Protein AF-A0A1F6KI94-F1 (afdb_monomer_lite)

Radius of gyration: 23.32 Å; chains: 1; bounding box: 72×63×61 Å

pLDDT: mean 79.04, std 25.97, range [23.91, 98.44]

Secondary structure (DSSP, 8-state):
---EEEETTEEEE---HHHHHHHHHHHHHS--S-EEEE---HHHHHHHHH-HHHHHHHHH-SEE---SHHHHHHHHHTT---S----HHHHHHHHHHHHTTTT-EEEEEE-STTHHHHHHHHHHHH-TT-EEEEEE-SS-TT---------------------------------------PPPPGGGSTTS----GGGG--HHHHHHHHHHHHTTTT--EEEEEEES-TTHHHHHHHHHTTTSSEEEEEE-TTHHHHHTTSSPPPPHHHHHTTTHHHHHHHH-GGGHHHHHHHHHHHHHHHHHHHHHHHT--

Structure (mmCIF, N/CA/C/O backbone):
data_AF-A0A1F6KI94-F1
#
_entry.id   AF-A0A1F6KI94-F1
#
loop_
_atom_site.group_PDB
_atom_site.id
_atom_site.type_symbol
_atom_site.label_atom_id
_atom_site.label_alt_id
_atom_site.label_comp_id
_atom_site.label_asym_id
_atom_site.label_entity_id
_atom_site.label_seq_id
_atom_site.pdbx_PDB_ins_code
_atom_site.Cartn_x
_atom_site.Cartn_y
_atom_site.Cartn_z
_atom_site.occupancy
_atom_site.B_iso_or_equiv
_atom_site.auth_seq_id
_atom_site.auth_comp_id
_atom_site.auth_asym_id
_atom_site.auth_atom_id
_atom_site.pdbx_PDB_model_num
ATOM 1 N N . MET A 1 1 ? -15.083 9.598 -9.238 1.00 69.44 1 MET A N 1
ATOM 2 C CA . MET A 1 1 ? -14.027 9.273 -8.248 1.00 69.44 1 MET A CA 1
ATOM 3 C C . MET A 1 1 ? -14.517 8.122 -7.388 1.00 69.44 1 MET A C 1
ATOM 5 O O . MET A 1 1 ? -15.705 8.098 -7.093 1.00 69.44 1 MET A O 1
ATOM 9 N N . ILE A 1 2 ? -13.648 7.179 -7.013 1.00 88.75 2 ILE A N 1
ATOM 10 C CA . ILE A 1 2 ? -14.034 6.102 -6.090 1.00 88.75 2 ILE A CA 1
ATOM 11 C C . ILE A 1 2 ? -14.264 6.696 -4.691 1.00 88.75 2 ILE A C 1
ATOM 13 O O . ILE A 1 2 ? -13.441 7.472 -4.204 1.00 88.75 2 ILE A O 1
ATOM 17 N N . GLY A 1 3 ? -15.388 6.348 -4.060 1.00 94.50 3 GLY A N 1
ATOM 18 C CA . GLY A 1 3 ? -15.748 6.825 -2.726 1.00 94.50 3 GLY A CA 1
ATOM 19 C C . GLY A 1 3 ? -14.799 6.324 -1.633 1.00 94.50 3 GLY A C 1
ATOM 20 O O . GLY A 1 3 ? -14.196 5.256 -1.746 1.00 94.50 3 GLY A O 1
ATOM 21 N N . LYS A 1 4 ? -14.679 7.097 -0.548 1.00 97.50 4 LYS A N 1
ATOM 22 C CA . LYS A 1 4 ? -13.899 6.725 0.638 1.00 97.50 4 LYS A CA 1
ATOM 23 C C . LYS A 1 4 ? -14.747 6.799 1.902 1.00 97.50 4 LYS A C 1
ATOM 25 O O . LYS A 1 4 ? -15.550 7.712 2.068 1.00 97.50 4 LYS A O 1
ATOM 30 N N . LYS A 1 5 ? -14.511 5.875 2.831 1.00 97.81 5 LYS A N 1
ATOM 31 C CA . LYS A 1 5 ? -15.092 5.857 4.177 1.00 97.81 5 LYS A CA 1
ATOM 32 C C . LYS A 1 5 ? -14.023 6.216 5.203 1.00 97.81 5 LYS A C 1
ATOM 34 O O . LYS A 1 5 ? -12.944 5.635 5.219 1.00 97.81 5 LYS A O 1
ATOM 39 N N . ASN A 1 6 ? -14.328 7.173 6.079 1.00 97.69 6 ASN A N 1
ATOM 40 C CA . ASN A 1 6 ? -13.416 7.564 7.156 1.00 97.69 6 ASN A CA 1
ATOM 41 C C . ASN A 1 6 ? -13.395 6.523 8.282 1.00 97.69 6 ASN A C 1
ATOM 43 O O . ASN A 1 6 ? -14.409 6.373 8.981 1.00 97.69 6 ASN A O 1
ATOM 47 N N . ILE A 1 7 ? -12.234 5.903 8.488 1.00 98.00 7 ILE A N 1
ATOM 48 C CA . ILE A 1 7 ? -11.922 4.947 9.554 1.00 98.00 7 ILE A CA 1
ATOM 49 C C . ILE A 1 7 ? -10.766 5.528 10.382 1.00 98.00 7 ILE A C 1
ATOM 51 O O . ILE A 1 7 ? -9.671 5.706 9.852 1.00 98.00 7 ILE A O 1
ATOM 55 N N . LEU A 1 8 ? -10.993 5.868 11.659 1.00 97.06 8 LEU A N 1
ATOM 56 C CA . LEU A 1 8 ? -9.970 6.450 12.550 1.00 97.06 8 LEU A CA 1
ATOM 57 C C . LEU A 1 8 ? -9.281 7.719 11.995 1.00 97.06 8 LEU A C 1
ATOM 59 O O . LEU A 1 8 ? -8.108 7.987 12.260 1.00 97.06 8 LEU A O 1
ATOM 63 N N . GLY A 1 9 ? -10.006 8.520 11.210 1.00 96.75 9 GLY A N 1
ATOM 64 C CA . GLY A 1 9 ? -9.485 9.755 10.604 1.00 96.75 9 GLY A CA 1
ATOM 65 C C . GLY A 1 9 ? -8.731 9.559 9.283 1.00 96.75 9 GLY A C 1
ATOM 66 O O . GLY A 1 9 ? -8.138 10.518 8.786 1.00 96.75 9 GLY A O 1
ATOM 67 N N . VAL A 1 10 ? -8.725 8.343 8.729 1.00 98.38 10 VAL A N 1
ATOM 68 C CA . VAL A 1 10 ? -8.139 8.023 7.421 1.00 98.38 10 VAL A CA 1
ATOM 69 C C . VAL A 1 10 ? -9.242 7.593 6.453 1.00 98.38 10 VAL A C 1
ATOM 71 O O . VAL A 1 10 ? -10.071 6.741 6.776 1.00 98.38 10 VAL A O 1
ATOM 74 N N . GLY A 1 11 ? -9.264 8.178 5.256 1.00 98.19 11 GLY A N 1
ATOM 75 C CA . GLY A 1 11 ? -10.191 7.811 4.188 1.00 98.19 11 GLY A CA 1
ATOM 76 C C . GLY A 1 11 ? -9.770 6.518 3.492 1.00 98.19 11 GLY A C 1
ATOM 77 O O . GLY A 1 11 ? -8.817 6.526 2.718 1.00 98.19 11 GLY A O 1
ATOM 78 N N . ILE A 1 12 ? -10.507 5.433 3.729 1.00 98.44 12 ILE A N 1
ATOM 79 C CA . ILE A 1 12 ? -10.299 4.117 3.111 1.00 98.44 12 ILE A CA 1
ATOM 80 C C . ILE A 1 12 ? -11.212 3.974 1.897 1.00 98.44 12 ILE A C 1
ATOM 82 O O . ILE A 1 12 ? -12.404 4.259 1.986 1.00 98.44 12 ILE A O 1
ATOM 86 N N . THR A 1 13 ? -10.662 3.543 0.767 1.00 98.12 13 THR A N 1
ATOM 87 C CA . THR A 1 13 ? -11.392 3.328 -0.485 1.00 98.12 13 THR A CA 1
ATOM 88 C C . THR A 1 13 ? -12.483 2.274 -0.303 1.00 98.12 13 THR A C 1
ATOM 90 O O . THR A 1 13 ? -12.207 1.153 0.117 1.00 98.12 13 THR A O 1
ATOM 93 N N . ASP A 1 14 ? -13.721 2.637 -0.635 1.00 97.69 14 ASP A N 1
ATOM 94 C CA . ASP A 1 14 ? -14.897 1.771 -0.543 1.00 97.69 14 ASP A CA 1
ATOM 95 C C . ASP A 1 14 ? -15.278 1.226 -1.925 1.00 97.69 14 ASP A C 1
ATOM 97 O O . ASP A 1 14 ? -16.264 1.632 -2.541 1.00 97.69 14 ASP A O 1
ATOM 101 N N . ALA A 1 15 ? -14.435 0.330 -2.431 1.00 97.31 15 ALA A N 1
ATOM 102 C CA . ALA A 1 15 ? -14.590 -0.304 -3.731 1.00 97.31 15 ALA A CA 1
ATOM 103 C C . ALA A 1 15 ? -14.179 -1.774 -3.679 1.00 97.31 15 ALA A C 1
ATOM 105 O O . ALA A 1 15 ? -13.412 -2.190 -2.809 1.00 97.31 15 ALA A O 1
ATOM 106 N N . THR A 1 16 ? -14.702 -2.539 -4.626 1.00 97.38 16 THR A N 1
ATOM 107 C CA . THR A 1 16 ? -14.218 -3.881 -4.943 1.00 97.38 16 THR A CA 1
ATOM 108 C C . THR A 1 16 ? -12.838 -3.810 -5.591 1.00 97.38 16 THR A C 1
ATOM 110 O O . THR A 1 16 ? -12.406 -2.773 -6.112 1.00 97.38 16 THR A O 1
ATOM 113 N N . LYS A 1 17 ? -12.140 -4.938 -5.580 1.00 96.00 17 LYS A N 1
ATOM 114 C CA . LYS A 1 17 ? -10.892 -5.149 -6.298 1.00 96.00 17 LYS A CA 1
ATOM 115 C C . LYS A 1 17 ? -11.045 -4.792 -7.776 1.00 96.00 17 LYS A C 1
ATOM 117 O O . LYS A 1 17 ? -10.196 -4.087 -8.320 1.00 96.00 17 LYS A O 1
ATOM 122 N N . GLU A 1 18 ? -12.109 -5.256 -8.421 1.00 96.75 18 GLU A N 1
ATOM 123 C CA . GLU A 1 18 ? -12.370 -5.033 -9.843 1.00 96.75 18 GLU A CA 1
ATOM 124 C C . GLU A 1 18 ? -12.558 -3.544 -10.149 1.00 96.75 18 GLU A C 1
ATOM 126 O O . GLU A 1 18 ? -11.902 -3.034 -11.057 1.00 96.75 18 GLU A O 1
ATOM 131 N N . GLU A 1 19 ? -13.344 -2.827 -9.338 1.00 97.38 19 GLU A N 1
ATOM 132 C CA . GLU A 1 19 ? -13.530 -1.372 -9.460 1.00 97.38 19 GLU A CA 1
ATOM 133 C C . GLU A 1 19 ? -12.194 -0.613 -9.326 1.00 97.38 19 GLU A C 1
ATOM 135 O O . GLU A 1 19 ? -11.923 0.320 -10.086 1.00 97.38 19 GLU A O 1
ATOM 140 N N . ILE A 1 20 ? -11.329 -1.017 -8.385 1.00 97.19 20 ILE A N 1
ATOM 141 C CA . ILE A 1 20 ? -9.998 -0.413 -8.197 1.00 97.19 20 ILE A CA 1
ATOM 142 C C . ILE A 1 20 ? -9.101 -0.667 -9.415 1.00 97.19 20 ILE A C 1
ATOM 144 O O . ILE A 1 20 ? -8.457 0.261 -9.909 1.00 97.19 20 ILE A O 1
ATOM 148 N N . LEU A 1 21 ? -9.043 -1.909 -9.902 1.00 96.94 21 LEU A N 1
ATOM 149 C CA . LEU A 1 21 ? -8.214 -2.278 -11.052 1.00 96.94 21 LEU A CA 1
ATOM 150 C C . LEU A 1 21 ? -8.675 -1.567 -12.327 1.00 96.94 21 LEU A C 1
ATOM 152 O O . LEU A 1 21 ? -7.843 -1.056 -13.076 1.00 96.94 21 LEU A O 1
ATOM 156 N N . GLU A 1 22 ? -9.984 -1.499 -12.561 1.00 96.00 22 GLU A N 1
ATOM 157 C CA . GLU A 1 22 ? -10.558 -0.792 -13.704 1.00 96.00 22 GLU A CA 1
ATOM 158 C C . GLU A 1 22 ? -10.250 0.707 -13.646 1.00 96.00 22 GLU A C 1
ATOM 160 O O . GLU A 1 22 ? -9.820 1.287 -14.644 1.00 96.00 22 GLU A O 1
ATOM 165 N N . TYR A 1 23 ? -10.394 1.330 -12.474 1.00 96.12 23 TYR A N 1
ATOM 166 C CA . TYR A 1 23 ? -10.051 2.738 -12.283 1.00 96.12 23 TYR A CA 1
ATOM 167 C C . TYR A 1 23 ? -8.576 3.024 -12.590 1.00 96.12 23 TYR A C 1
ATOM 169 O O . TYR A 1 23 ? -8.269 4.005 -13.270 1.00 96.12 23 TYR A O 1
ATOM 177 N N . ILE A 1 24 ? -7.665 2.159 -12.132 1.00 96.00 24 ILE A N 1
ATOM 178 C CA . ILE A 1 24 ? -6.228 2.287 -12.409 1.00 96.00 24 ILE A CA 1
ATOM 179 C C . ILE A 1 24 ? -5.958 2.197 -13.913 1.00 96.00 24 ILE A C 1
ATOM 181 O O . ILE A 1 24 ? -5.287 3.068 -14.461 1.00 96.00 24 ILE A O 1
ATOM 185 N N . VAL A 1 25 ? -6.499 1.183 -14.593 1.00 95.38 25 VAL A N 1
ATOM 186 C CA . VAL A 1 25 ? -6.286 0.994 -16.037 1.00 95.38 25 VAL A CA 1
ATOM 187 C C . VAL A 1 25 ? -6.843 2.175 -16.834 1.00 95.38 25 VAL A C 1
ATOM 189 O O . VAL A 1 25 ? -6.126 2.729 -17.664 1.00 95.38 25 VAL A O 1
ATOM 192 N N . LYS A 1 26 ? -8.066 2.631 -16.531 1.00 94.56 26 LYS A N 1
ATOM 193 C CA . LYS A 1 26 ? -8.670 3.795 -17.200 1.00 94.56 26 LYS A CA 1
ATOM 194 C C . LYS A 1 26 ? -7.848 5.068 -17.021 1.00 94.56 26 LYS A C 1
ATOM 196 O O . LYS A 1 26 ? -7.766 5.865 -17.951 1.00 94.56 26 LYS A O 1
ATOM 201 N N . ASN A 1 27 ? -7.242 5.268 -15.849 1.00 94.62 27 ASN A N 1
ATOM 202 C CA . ASN A 1 27 ? -6.380 6.422 -15.596 1.00 94.62 27 ASN A CA 1
ATOM 203 C C . ASN A 1 27 ? -5.032 6.329 -16.329 1.00 94.62 27 ASN A C 1
ATOM 205 O O . ASN A 1 27 ? -4.490 7.350 -16.737 1.00 94.62 27 ASN A O 1
ATOM 209 N N . LEU A 1 28 ? -4.501 5.121 -16.530 1.00 94.00 28 LEU A N 1
ATOM 210 C CA . LEU A 1 28 ? -3.287 4.917 -17.324 1.00 94.00 28 LEU A CA 1
ATOM 211 C C . LEU A 1 28 ? -3.518 5.164 -18.818 1.00 94.00 28 LEU A C 1
ATOM 213 O O . LEU A 1 28 ? -2.628 5.697 -19.482 1.00 94.00 28 LEU A O 1
ATOM 217 N N . GLU A 1 29 ? -4.696 4.783 -19.321 1.00 90.81 29 GLU A N 1
ATOM 218 C CA . GLU A 1 29 ? -5.131 5.002 -20.706 1.00 90.81 29 GLU A CA 1
ATOM 219 C C . GLU A 1 29 ? -5.488 6.477 -20.960 1.00 90.81 29 GLU A C 1
ATOM 221 O O . GLU A 1 29 ? -5.057 7.048 -21.958 1.00 90.81 29 GLU A O 1
ATOM 226 N N . ASN A 1 30 ? -6.192 7.123 -20.023 1.00 91.81 30 ASN A N 1
ATOM 227 C CA . ASN A 1 30 ? -6.576 8.538 -20.079 1.00 91.81 30 ASN A CA 1
ATOM 228 C C . ASN A 1 30 ? -5.820 9.330 -19.007 1.00 91.81 30 ASN A C 1
ATOM 230 O O . ASN A 1 30 ? -6.373 9.756 -17.986 1.00 91.81 30 ASN A O 1
ATOM 234 N N . PHE A 1 31 ? -4.510 9.456 -19.205 1.00 91.50 31 PHE A N 1
ATOM 235 C CA . PHE A 1 31 ? -3.633 10.045 -18.204 1.00 91.50 31 PHE A CA 1
ATOM 236 C C . PHE A 1 31 ? -3.793 11.567 -18.127 1.00 91.50 31 PHE A C 1
ATOM 238 O O . PHE A 1 31 ? -3.346 12.298 -19.006 1.00 91.50 31 PHE A O 1
ATOM 245 N N . HIS A 1 32 ? -4.391 12.040 -17.031 1.00 89.25 32 HIS A N 1
ATOM 246 C CA . HIS A 1 32 ? -4.578 13.473 -16.758 1.00 89.25 32 HIS A CA 1
ATOM 247 C C . HIS A 1 32 ? -3.787 13.975 -15.548 1.00 89.25 32 HIS A C 1
ATOM 249 O O . HIS A 1 32 ? -3.468 15.157 -15.454 1.00 89.25 32 HIS A O 1
ATOM 255 N N . LYS A 1 33 ? -3.492 13.089 -14.595 1.00 93.12 33 LYS A N 1
ATOM 256 C CA . LYS A 1 33 ? -2.745 13.416 -13.381 1.00 93.12 33 LYS A CA 1
ATOM 257 C C . LYS A 1 33 ? -2.055 12.178 -12.835 1.00 93.12 33 LYS A C 1
ATOM 259 O O . LYS A 1 33 ? -2.553 11.067 -13.011 1.00 93.12 33 LYS A O 1
ATOM 264 N N . LYS A 1 34 ? -0.957 12.390 -12.110 1.00 95.69 34 LYS A N 1
ATOM 265 C CA . LYS A 1 34 ? -0.311 11.324 -11.345 1.00 95.69 34 LYS A CA 1
ATOM 266 C C . LYS A 1 34 ? -1.235 10.823 -10.234 1.00 95.69 34 LYS A C 1
ATOM 268 O O . LYS A 1 34 ? -1.943 11.630 -9.632 1.00 95.69 34 LYS A O 1
ATOM 273 N N . LEU A 1 35 ? -1.201 9.520 -9.955 1.00 96.50 35 LEU A N 1
ATOM 274 C CA . LEU A 1 35 ? -1.939 8.916 -8.847 1.00 96.50 35 LEU A CA 1
ATOM 275 C C . LEU A 1 35 ? -1.014 8.431 -7.737 1.00 96.50 35 LEU A C 1
ATOM 277 O O . LEU A 1 35 ? 0.030 7.821 -7.983 1.00 96.50 35 LEU A O 1
ATOM 281 N N . TYR A 1 36 ? -1.469 8.634 -6.507 1.00 97.62 36 TYR A N 1
ATOM 282 C CA . TYR A 1 36 ? -0.859 8.077 -5.310 1.00 97.62 36 TYR A CA 1
ATOM 283 C C . TYR A 1 36 ? -1.774 7.027 -4.672 1.00 97.62 36 TYR A C 1
ATOM 285 O O . TYR A 1 36 ? -2.941 7.298 -4.386 1.00 97.62 36 TYR A O 1
ATOM 293 N N . PHE A 1 37 ? -1.246 5.828 -4.423 1.00 97.81 37 PHE A N 1
ATOM 294 C CA . PHE A 1 37 ? -1.977 4.724 -3.807 1.00 97.81 37 PHE A CA 1
ATOM 295 C C . PHE A 1 37 ? -1.243 4.199 -2.561 1.00 97.81 37 PHE A C 1
ATOM 297 O O . PHE A 1 37 ? -0.054 3.879 -2.600 1.00 97.81 37 PHE A O 1
ATOM 304 N N . VAL A 1 38 ? -1.973 4.081 -1.452 1.00 97.88 38 VAL A N 1
ATOM 305 C CA . VAL A 1 38 ? -1.544 3.442 -0.201 1.00 97.88 38 VAL A CA 1
ATOM 306 C C . VAL A 1 38 ? -2.369 2.194 0.131 1.00 97.88 38 VAL A C 1
ATOM 308 O O . VAL A 1 38 ? -3.523 2.058 -0.276 1.00 97.88 38 VAL A O 1
ATOM 311 N N . THR A 1 39 ? -1.802 1.289 0.926 1.00 97.00 39 THR A N 1
ATOM 312 C CA . THR A 1 39 ? -2.475 0.066 1.404 1.00 97.00 39 THR A CA 1
ATOM 313 C C . THR A 1 39 ? -2.534 0.049 2.940 1.00 97.00 39 THR A C 1
ATOM 315 O O . THR A 1 39 ? -1.802 -0.710 3.582 1.00 97.00 39 THR A O 1
ATOM 318 N N . PRO A 1 40 ? -3.323 0.941 3.572 1.00 96.75 40 PRO A N 1
ATOM 319 C CA . PRO A 1 40 ? -3.388 1.054 5.022 1.00 96.75 40 PRO A CA 1
ATOM 320 C C . PRO A 1 40 ? -3.859 -0.237 5.683 1.00 96.75 40 PRO A C 1
ATOM 322 O O . PRO A 1 40 ? -4.892 -0.807 5.336 1.00 96.75 40 PRO A O 1
ATOM 325 N N . ASN A 1 41 ? -3.106 -0.635 6.702 1.00 95.38 41 ASN A N 1
ATOM 326 C CA . ASN A 1 41 ? -3.428 -1.721 7.617 1.00 95.38 41 ASN A CA 1
ATOM 327 C C . ASN A 1 41 ? -3.658 -1.164 9.042 1.00 95.38 41 ASN A C 1
ATOM 329 O O . ASN A 1 41 ? -3.527 0.045 9.255 1.00 95.38 41 ASN A O 1
ATOM 333 N N . PRO A 1 42 ? -3.983 -1.995 10.050 1.00 96.06 42 PRO A N 1
ATOM 334 C CA . PRO A 1 42 ? -4.187 -1.513 11.420 1.00 96.06 42 PRO A CA 1
ATOM 335 C C . PRO A 1 42 ? -3.007 -0.713 11.996 1.00 96.06 42 PRO A C 1
ATOM 337 O O . PRO A 1 42 ? -3.223 0.304 12.652 1.00 96.06 42 PRO A O 1
ATOM 340 N N . GLU A 1 43 ? -1.763 -1.115 11.705 1.00 94.75 43 GLU A N 1
ATOM 341 C CA . GLU A 1 43 ? -0.562 -0.401 12.167 1.00 94.75 43 GLU A CA 1
ATOM 342 C C . GLU A 1 43 ? -0.498 1.028 11.592 1.00 94.75 43 GLU A C 1
ATOM 344 O O . GLU A 1 43 ? -0.109 1.957 12.300 1.00 94.75 43 GLU A O 1
ATOM 349 N N . PHE A 1 44 ? -0.936 1.235 10.342 1.00 96.06 44 PHE A N 1
ATOM 350 C CA . PHE A 1 44 ? -1.003 2.573 9.735 1.00 96.06 44 PHE A CA 1
ATOM 351 C C . PHE A 1 44 ? -1.999 3.462 10.463 1.00 96.06 44 PHE A C 1
ATOM 353 O O . PHE A 1 44 ? -1.717 4.635 10.685 1.00 96.06 44 PHE A O 1
ATOM 360 N N . LEU A 1 45 ? -3.163 2.918 10.814 1.00 97.62 45 LEU A N 1
ATOM 361 C CA . LEU A 1 45 ? -4.227 3.686 11.454 1.00 97.62 45 LEU A CA 1
ATOM 362 C C . LEU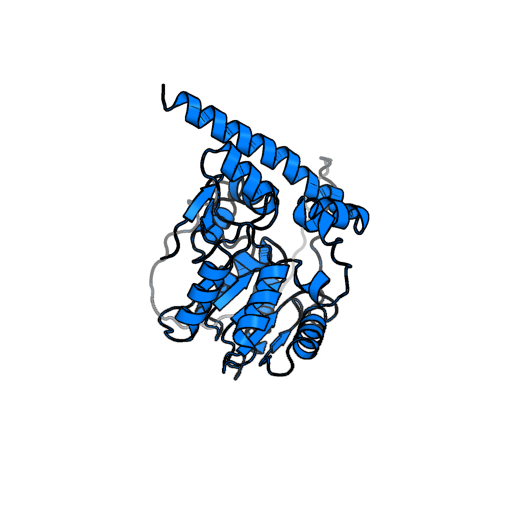 A 1 45 ? -3.841 4.100 12.879 1.00 97.62 45 LEU A C 1
ATOM 364 O O . LEU A 1 45 ? -4.110 5.230 13.284 1.00 97.62 45 LEU A O 1
ATOM 368 N N . VAL A 1 46 ? -3.130 3.232 13.603 1.00 97.12 46 VAL A N 1
ATOM 369 C CA . VAL A 1 46 ? -2.526 3.575 14.900 1.00 97.12 46 VAL A CA 1
ATOM 370 C C . VAL A 1 46 ? -1.448 4.640 14.742 1.00 97.12 46 VAL A C 1
ATOM 372 O O . VAL A 1 46 ? -1.428 5.615 15.487 1.00 97.12 46 VAL A O 1
ATOM 375 N N . LEU A 1 47 ? -0.560 4.504 13.757 1.00 96.12 47 LEU A N 1
ATOM 376 C CA . LEU A 1 47 ? 0.472 5.512 13.527 1.00 96.12 47 LEU A CA 1
ATOM 377 C C . LEU A 1 47 ? -0.137 6.866 13.135 1.00 96.12 47 LEU A C 1
ATOM 379 O O . LEU A 1 47 ? 0.268 7.902 13.655 1.00 96.12 47 LEU A O 1
ATOM 383 N N . ALA A 1 48 ? -1.141 6.867 12.260 1.00 97.62 48 ALA A N 1
ATOM 384 C CA . ALA A 1 48 ? -1.845 8.066 11.827 1.00 97.62 48 ALA A CA 1
ATOM 385 C C . ALA A 1 48 ? -2.592 8.748 12.981 1.00 97.62 48 ALA A C 1
ATOM 387 O O . ALA A 1 48 ? -2.676 9.974 13.003 1.00 97.62 48 ALA A O 1
ATOM 388 N N . SER A 1 49 ? -3.112 8.003 13.964 1.00 96.75 49 SER A N 1
ATOM 389 C CA . SER A 1 49 ? -3.782 8.610 15.123 1.00 96.75 49 SER A CA 1
ATOM 390 C C . SER A 1 49 ? -2.828 9.462 15.971 1.00 96.75 49 SER A C 1
ATOM 392 O O . SER A 1 49 ? -3.261 10.475 16.519 1.00 96.75 49 SER A O 1
ATOM 394 N N . LYS A 1 50 ? -1.536 9.106 15.996 1.00 96.44 50 LYS A N 1
ATOM 395 C CA . LYS A 1 50 ? -0.467 9.801 16.735 1.00 96.44 50 LYS A CA 1
ATOM 396 C C . LYS A 1 50 ? 0.340 10.788 15.897 1.00 96.44 50 LYS A C 1
ATOM 398 O O . LYS A 1 50 ? 0.986 11.668 16.453 1.00 96.44 50 LYS A O 1
ATOM 403 N N . ASN A 1 51 ? 0.342 10.632 14.574 1.00 96.75 51 ASN A N 1
ATOM 404 C CA . ASN A 1 51 ? 1.162 11.418 13.658 1.00 96.75 51 ASN A CA 1
ATOM 405 C C . ASN A 1 51 ? 0.280 12.153 12.627 1.00 96.75 51 ASN A C 1
ATOM 407 O O . ASN A 1 51 ? -0.101 11.566 11.606 1.00 96.75 51 ASN A O 1
ATOM 411 N N . PRO A 1 52 ? -0.024 13.448 12.854 1.00 96.75 52 PRO A N 1
ATOM 412 C CA . PRO A 1 52 ? -0.831 14.252 11.938 1.00 96.75 52 PRO A CA 1
ATOM 413 C C . PRO A 1 52 ? -0.242 14.372 10.529 1.00 96.75 52 PRO A C 1
ATOM 415 O O . PRO A 1 52 ? -0.996 14.366 9.557 1.00 96.75 52 PRO A O 1
ATOM 418 N N . ALA A 1 53 ? 1.088 14.437 10.396 1.00 96.19 53 ALA A N 1
ATOM 419 C CA . ALA A 1 53 ? 1.746 14.515 9.093 1.00 96.19 53 ALA A CA 1
ATOM 420 C C . ALA A 1 53 ? 1.511 13.233 8.281 1.00 96.19 53 ALA A C 1
ATOM 422 O O . ALA A 1 53 ? 1.091 13.301 7.126 1.00 96.19 53 ALA A O 1
ATOM 423 N N . PHE A 1 54 ? 1.683 12.066 8.908 1.00 97.56 54 PHE A N 1
ATOM 424 C CA . PHE A 1 54 ? 1.408 10.778 8.273 1.00 97.56 54 PHE A CA 1
ATOM 425 C C . PHE A 1 54 ? -0.079 10.620 7.927 1.00 97.56 54 PHE A C 1
ATOM 427 O O . PHE A 1 54 ? -0.410 10.238 6.807 1.00 97.56 54 PHE A O 1
ATOM 434 N N . LYS A 1 55 ? -0.990 11.003 8.835 1.00 98.31 55 LYS A N 1
ATOM 435 C CA . LYS A 1 55 ? -2.440 11.017 8.562 1.00 98.31 55 LYS A CA 1
ATOM 436 C C . LYS A 1 55 ? -2.781 11.869 7.337 1.00 98.31 55 LYS A C 1
ATOM 438 O O . LYS A 1 55 ? -3.541 11.431 6.477 1.00 98.31 55 LYS A O 1
ATOM 443 N N . ASN A 1 56 ? -2.205 13.067 7.244 1.00 98.12 56 ASN A N 1
ATOM 444 C CA . ASN A 1 56 ? -2.410 13.964 6.111 1.00 98.12 56 ASN A CA 1
ATOM 445 C C . ASN A 1 56 ? -1.915 13.336 4.799 1.00 98.12 56 ASN A C 1
ATOM 447 O O . ASN A 1 56 ? -2.614 13.385 3.793 1.00 98.12 56 ASN A O 1
ATOM 451 N N . ILE 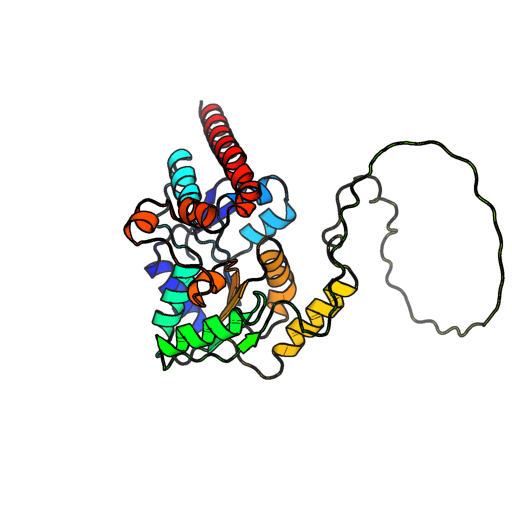A 1 57 ? -0.747 12.688 4.816 1.00 97.88 57 ILE A N 1
ATOM 452 C CA . ILE A 1 57 ? -0.208 11.980 3.647 1.00 97.88 57 ILE A CA 1
ATOM 453 C C . ILE A 1 57 ? -1.147 10.857 3.194 1.00 97.88 57 ILE A C 1
ATOM 455 O O . ILE A 1 57 ? -1.452 10.771 2.007 1.00 97.88 57 ILE A O 1
ATOM 459 N N . LEU A 1 58 ? -1.654 10.030 4.116 1.00 98.06 58 LEU A N 1
ATOM 460 C CA . LEU A 1 58 ? -2.608 8.970 3.768 1.00 98.06 58 LEU A CA 1
ATOM 461 C C . LEU A 1 58 ? -3.899 9.537 3.158 1.00 98.06 58 LEU A C 1
ATOM 463 O O . LEU A 1 58 ? -4.422 8.984 2.193 1.00 98.06 58 LEU A O 1
ATOM 467 N N . ASN A 1 59 ? -4.398 10.658 3.684 1.00 98.25 59 ASN A N 1
ATOM 468 C CA . ASN A 1 59 ? -5.615 11.296 3.179 1.00 98.25 59 ASN A CA 1
ATOM 469 C C . ASN A 1 59 ? -5.428 12.009 1.829 1.00 98.25 59 ASN A C 1
ATOM 471 O O . ASN A 1 59 ? -6.410 12.174 1.107 1.00 98.25 59 ASN A O 1
ATOM 475 N N . LYS A 1 60 ? -4.194 12.370 1.455 1.00 96.69 60 LYS A N 1
ATOM 476 C CA . LYS A 1 60 ? -3.856 12.898 0.121 1.00 96.69 60 LYS A CA 1
ATOM 477 C C . LYS A 1 60 ? -3.825 11.835 -0.976 1.00 96.69 60 LYS A C 1
ATOM 479 O O . LYS A 1 60 ? -3.907 12.198 -2.145 1.00 96.69 60 LYS A O 1
ATOM 484 N N . ALA A 1 61 ? -3.674 10.555 -0.632 1.00 97.25 61 ALA A N 1
ATOM 485 C CA . ALA A 1 61 ? -3.650 9.484 -1.625 1.00 97.25 61 ALA A CA 1
ATOM 486 C C . ALA A 1 61 ? -4.958 9.457 -2.426 1.00 97.25 61 ALA A C 1
ATOM 488 O O . ALA A 1 61 ? -6.029 9.665 -1.864 1.00 97.25 61 ALA A O 1
ATOM 489 N N . ASP A 1 62 ? -4.914 9.151 -3.717 1.00 97.19 62 ASP A N 1
ATOM 490 C CA . ASP A 1 62 ? -6.116 8.981 -4.538 1.00 97.19 62 ASP A CA 1
ATOM 491 C C . ASP A 1 62 ? -6.859 7.694 -4.162 1.00 97.19 62 ASP A C 1
ATOM 493 O O . ASP A 1 62 ? -8.089 7.665 -4.108 1.00 97.19 62 ASP A O 1
ATOM 497 N N . LEU A 1 63 ? -6.107 6.646 -3.817 1.00 97.56 63 LEU A N 1
ATOM 498 C CA . LEU A 1 63 ? -6.625 5.349 -3.393 1.00 97.56 63 LEU A CA 1
ATOM 499 C C . LEU A 1 63 ? -5.972 4.894 -2.084 1.00 97.56 63 LEU A C 1
ATOM 501 O O . LEU A 1 63 ? -4.795 5.147 -1.833 1.00 97.56 63 LEU A O 1
ATOM 505 N N . ALA A 1 64 ? -6.750 4.208 -1.253 1.00 97.75 64 ALA A N 1
ATOM 506 C CA . ALA A 1 64 ? -6.343 3.689 0.044 1.00 97.75 64 ALA A CA 1
ATOM 507 C C . ALA A 1 64 ? -7.017 2.333 0.290 1.00 97.75 64 ALA A C 1
ATOM 509 O O . ALA A 1 64 ? -8.139 2.269 0.789 1.00 97.75 64 ALA A O 1
ATOM 510 N N . SER A 1 65 ? -6.352 1.248 -0.097 1.00 95.69 65 SER A N 1
ATOM 511 C CA . SER A 1 65 ? -6.927 -0.098 -0.057 1.00 95.69 65 SER A CA 1
ATOM 512 C C . SER A 1 65 ? -6.880 -0.659 1.355 1.00 95.69 65 SER A C 1
ATOM 514 O O . SER A 1 65 ? -5.855 -0.549 2.027 1.00 95.69 65 SER A O 1
ATOM 516 N N . ALA A 1 66 ? -7.964 -1.293 1.795 1.00 95.56 66 ALA A N 1
ATOM 517 C CA . ALA A 1 66 ? -8.020 -1.950 3.091 1.00 95.56 66 ALA A CA 1
ATOM 518 C C . ALA A 1 66 ? -7.099 -3.183 3.122 1.00 95.56 66 ALA A C 1
ATOM 520 O O . ALA A 1 66 ? -7.477 -4.273 2.675 1.00 95.56 66 ALA A O 1
ATOM 521 N N . ASP A 1 67 ? -5.896 -3.013 3.673 1.00 92.81 67 ASP A N 1
ATOM 522 C CA . ASP A 1 67 ? -4.911 -4.081 3.807 1.00 92.81 67 ASP A CA 1
ATOM 523 C C . ASP A 1 67 ? -5.065 -4.785 5.163 1.00 92.81 67 ASP A C 1
ATOM 525 O O . ASP A 1 67 ? -4.754 -4.259 6.234 1.00 92.81 67 ASP A O 1
ATOM 529 N N . GLY A 1 68 ? -5.576 -6.012 5.115 1.00 90.00 68 GLY A N 1
ATOM 530 C CA . GLY A 1 68 ? -5.758 -6.859 6.288 1.00 90.00 68 GLY A CA 1
ATOM 531 C C . GLY A 1 68 ? -7.163 -6.815 6.892 1.00 90.00 68 GLY A C 1
ATOM 532 O O . GLY A 1 68 ? -7.938 -5.870 6.747 1.00 90.00 68 GLY A O 1
ATOM 533 N N . ILE A 1 69 ? -7.508 -7.899 7.589 1.00 92.19 69 ILE A N 1
ATOM 534 C CA . ILE A 1 69 ? -8.866 -8.120 8.104 1.00 92.19 69 ILE A CA 1
ATOM 535 C C . ILE A 1 69 ? -9.257 -7.125 9.206 1.00 92.19 69 ILE A C 1
ATOM 537 O O . ILE A 1 69 ? -10.431 -6.792 9.339 1.00 92.19 69 ILE A O 1
ATOM 541 N N . GLY A 1 70 ? -8.281 -6.602 9.955 1.00 95.19 70 GLY A N 1
ATOM 542 C CA . GLY A 1 70 ? -8.530 -5.644 11.033 1.00 95.19 70 GLY A CA 1
ATOM 543 C C . GLY A 1 70 ? -9.207 -4.361 10.546 1.00 95.19 70 GLY A C 1
ATOM 544 O O . GLY A 1 70 ? -10.116 -3.872 11.211 1.00 95.19 70 GLY A O 1
ATOM 545 N N . VAL A 1 71 ? -8.848 -3.862 9.357 1.00 96.81 71 VAL A N 1
ATOM 546 C CA . VAL A 1 71 ? -9.483 -2.669 8.766 1.00 96.81 71 VAL A CA 1
ATOM 547 C C . VAL A 1 71 ? -10.946 -2.950 8.411 1.00 96.81 71 VAL A C 1
ATOM 549 O O . VAL A 1 71 ? -11.817 -2.139 8.712 1.00 96.81 71 VAL A O 1
ATOM 552 N N . ILE A 1 72 ? -11.235 -4.129 7.849 1.00 97.00 72 ILE A N 1
ATOM 553 C CA . ILE A 1 72 ? -12.602 -4.562 7.516 1.00 97.00 72 ILE A CA 1
ATOM 554 C C . ILE A 1 72 ? -13.464 -4.704 8.772 1.00 97.00 72 ILE A C 1
ATOM 556 O O . ILE A 1 72 ? -14.608 -4.252 8.797 1.00 97.00 72 ILE A O 1
ATOM 560 N N . ILE A 1 73 ? -12.922 -5.320 9.824 1.00 96.88 73 ILE A N 1
ATOM 561 C CA . ILE A 1 73 ? -13.626 -5.488 11.099 1.00 96.88 73 ILE A CA 1
ATOM 562 C C . ILE A 1 73 ? -13.899 -4.121 11.735 1.00 96.88 73 ILE A C 1
ATOM 564 O O . ILE A 1 73 ? -15.033 -3.850 12.121 1.00 96.88 73 ILE A O 1
ATOM 568 N N . ALA A 1 74 ? -12.904 -3.233 11.786 1.00 97.50 74 ALA A N 1
ATOM 569 C CA . ALA A 1 74 ? -13.075 -1.882 12.317 1.00 97.50 74 ALA A CA 1
ATOM 570 C C . ALA A 1 74 ? -14.148 -1.096 11.558 1.00 97.50 74 ALA A C 1
ATOM 572 O O . ALA A 1 74 ? -15.023 -0.485 12.168 1.00 97.50 74 ALA A O 1
ATOM 573 N N . ALA A 1 75 ? -14.130 -1.170 10.228 1.00 97.62 75 ALA A N 1
ATOM 574 C CA . ALA A 1 75 ? -15.140 -0.572 9.371 1.00 97.62 75 ALA A CA 1
ATOM 575 C C . ALA A 1 75 ? -16.559 -1.062 9.711 1.00 97.62 75 ALA A C 1
ATOM 577 O O . ALA A 1 75 ? -17.467 -0.245 9.861 1.00 97.62 75 ALA A O 1
ATOM 578 N N . LYS A 1 76 ? -16.747 -2.371 9.929 1.00 97.31 76 LYS A N 1
ATOM 579 C CA . LYS A 1 76 ? -18.029 -2.939 10.386 1.00 97.31 76 LYS A CA 1
ATOM 580 C C . LYS A 1 76 ? -18.429 -2.434 11.777 1.00 97.31 76 LYS A C 1
ATOM 582 O O . LYS A 1 76 ? -19.559 -1.992 11.955 1.00 97.31 76 LYS A O 1
ATOM 587 N N . ILE A 1 77 ? -17.508 -2.448 12.744 1.00 97.25 77 ILE A N 1
ATOM 588 C CA . ILE A 1 77 ? -17.759 -1.999 14.128 1.00 97.25 77 ILE A CA 1
ATOM 589 C C . ILE A 1 77 ? -18.191 -0.526 14.177 1.00 97.25 77 ILE A C 1
ATOM 591 O O . ILE A 1 77 ? -19.044 -0.163 14.986 1.00 97.25 77 ILE A O 1
ATOM 595 N N . LEU A 1 78 ? -17.626 0.306 13.299 1.00 97.00 78 LEU A N 1
ATOM 596 C CA . LEU A 1 78 ? -17.915 1.736 13.188 1.00 97.00 78 LEU A CA 1
ATOM 597 C C . LEU A 1 78 ? -19.144 2.059 12.316 1.00 97.00 78 LEU A C 1
ATOM 599 O O . LEU A 1 78 ? -19.365 3.235 12.021 1.00 97.00 78 LEU A O 1
ATOM 603 N N . GLY A 1 79 ? -19.912 1.052 11.878 1.00 97.00 79 GLY A N 1
ATOM 604 C CA . GLY A 1 79 ? -21.113 1.238 11.051 1.00 97.00 79 GLY A CA 1
ATOM 605 C C . GLY A 1 79 ? -20.824 1.667 9.609 1.00 97.00 79 GLY A C 1
ATOM 606 O O . GLY A 1 79 ? -21.675 2.249 8.946 1.00 97.00 79 GLY A O 1
ATOM 607 N N . LYS A 1 80 ? -19.608 1.420 9.114 1.00 96.75 80 LYS A N 1
ATOM 608 C CA . LYS A 1 80 ? -19.130 1.831 7.786 1.00 96.75 80 LYS A CA 1
ATOM 609 C C . LYS A 1 80 ? -18.524 0.643 7.031 1.00 96.75 80 LYS A C 1
ATOM 611 O O . LYS A 1 80 ? -17.356 0.726 6.659 1.00 96.75 80 LYS A O 1
ATOM 616 N N . PRO A 1 81 ? -19.254 -0.469 6.820 1.00 97.31 81 PRO A N 1
ATOM 617 C CA . PRO A 1 81 ? -18.689 -1.672 6.206 1.00 97.31 81 PRO A CA 1
ATOM 618 C C . PRO A 1 81 ? -18.069 -1.348 4.843 1.00 97.31 81 PRO A C 1
ATOM 620 O O . PRO A 1 81 ? -18.688 -0.649 4.046 1.00 97.31 81 PRO A O 1
ATOM 623 N N . LEU A 1 82 ? -16.853 -1.828 4.594 1.00 97.56 82 LEU A N 1
ATOM 624 C CA . LEU A 1 82 ? -16.167 -1.678 3.307 1.00 97.56 82 LEU A CA 1
ATOM 625 C C . LEU A 1 82 ? -16.581 -2.807 2.360 1.00 97.56 82 LEU A C 1
ATOM 627 O O . LEU A 1 82 ? -16.789 -3.929 2.829 1.00 97.56 82 LEU A O 1
ATOM 631 N N . LYS A 1 83 ? -16.665 -2.523 1.053 1.00 96.75 83 LYS A N 1
ATOM 632 C CA . LYS A 1 83 ? -17.041 -3.528 0.041 1.00 96.75 83 LYS A CA 1
ATOM 633 C C . LYS A 1 83 ? -16.125 -4.755 0.041 1.00 96.75 83 LYS A C 1
ATOM 635 O O . LYS A 1 83 ? -16.620 -5.877 0.020 1.00 96.75 83 LYS A O 1
ATOM 640 N N . GLU A 1 84 ? -14.806 -4.557 0.080 1.00 95.25 84 GLU A N 1
ATOM 641 C CA . GLU A 1 84 ? -13.849 -5.658 -0.058 1.00 95.25 84 GLU A CA 1
ATOM 642 C C . GLU A 1 84 ? -12.511 -5.393 0.653 1.00 95.25 84 GLU A C 1
ATOM 644 O O . GLU A 1 84 ? -12.086 -4.251 0.832 1.00 95.25 84 GLU A O 1
ATOM 649 N N . ARG A 1 85 ? -11.828 -6.475 1.059 1.00 95.62 85 ARG A N 1
ATOM 650 C CA . ARG A 1 85 ? -10.423 -6.456 1.495 1.00 95.62 85 ARG A CA 1
ATOM 651 C C . ARG A 1 85 ? -9.516 -6.664 0.293 1.00 95.62 85 ARG A C 1
ATOM 653 O O . ARG A 1 85 ? -9.607 -7.708 -0.343 1.00 95.62 85 ARG A O 1
ATOM 660 N N . PHE A 1 86 ? -8.541 -5.785 0.086 1.00 94.88 86 PHE A N 1
ATOM 661 C CA . PHE A 1 86 ? -7.591 -5.947 -1.010 1.00 94.88 86 PHE A CA 1
ATOM 662 C C . PHE A 1 86 ? -6.155 -5.671 -0.545 1.00 94.88 86 PHE A C 1
ATOM 664 O O . PHE A 1 86 ? -5.700 -4.532 -0.446 1.00 94.88 86 PHE A O 1
ATOM 671 N N . ALA A 1 87 ? -5.454 -6.750 -0.186 1.00 93.31 87 ALA A N 1
ATOM 672 C CA . ALA A 1 87 ? -4.118 -6.691 0.405 1.00 93.31 87 ALA A CA 1
ATOM 673 C C . ALA A 1 87 ? -3.053 -6.279 -0.621 1.00 93.31 87 ALA A C 1
ATOM 675 O O . ALA A 1 87 ? -3.169 -6.614 -1.800 1.00 93.31 87 ALA A O 1
ATOM 676 N N . GLY A 1 88 ? -1.964 -5.640 -0.173 1.00 93.56 88 GLY A N 1
ATOM 677 C CA . GLY A 1 88 ? -0.920 -5.137 -1.076 1.00 93.56 88 GLY A CA 1
ATOM 678 C C . GLY A 1 88 ? -0.297 -6.203 -1.991 1.00 93.56 88 GLY A C 1
ATOM 679 O O . GLY A 1 88 ? -0.028 -5.936 -3.158 1.00 93.56 88 GLY A O 1
ATOM 680 N N . VAL A 1 89 ? -0.127 -7.441 -1.509 1.00 94.31 89 VAL A N 1
ATOM 681 C CA . VAL A 1 89 ? 0.368 -8.568 -2.333 1.00 94.31 89 VAL A CA 1
ATOM 682 C C . VAL A 1 89 ? -0.605 -8.909 -3.456 1.00 94.31 89 VAL A C 1
ATOM 684 O O . VAL A 1 89 ? -0.193 -9.078 -4.604 1.00 94.31 89 VAL A O 1
ATOM 687 N N . ASP A 1 90 ? -1.892 -8.999 -3.126 1.00 95.44 90 ASP A N 1
ATOM 688 C CA . ASP A 1 90 ? -2.930 -9.352 -4.089 1.00 95.44 90 ASP A CA 1
ATOM 689 C C . ASP A 1 90 ? -3.137 -8.209 -5.095 1.00 95.44 90 ASP A C 1
ATOM 691 O O . ASP A 1 90 ? -3.376 -8.477 -6.273 1.00 95.44 90 ASP A O 1
ATOM 695 N N . LEU A 1 91 ? -2.961 -6.954 -4.660 1.00 96.88 91 LEU A N 1
ATOM 696 C CA . LEU A 1 91 ? -2.953 -5.766 -5.514 1.00 96.88 91 LEU A CA 1
ATOM 697 C C . LEU A 1 91 ? -1.857 -5.830 -6.572 1.00 96.88 91 LEU A C 1
ATOM 699 O O . LEU A 1 91 ? -2.172 -5.751 -7.757 1.00 96.88 91 LEU A O 1
ATOM 703 N N . VAL A 1 92 ? -0.597 -6.015 -6.167 1.00 97.69 92 VAL A N 1
ATOM 704 C CA . VAL A 1 92 ? 0.527 -6.104 -7.115 1.00 97.69 92 VAL A CA 1
ATOM 705 C C . VAL A 1 92 ? 0.288 -7.233 -8.112 1.00 97.69 92 VAL A C 1
ATOM 707 O O . VAL A 1 92 ? 0.355 -7.008 -9.317 1.00 97.69 92 VAL A O 1
ATOM 710 N N . LYS A 1 93 ? -0.051 -8.433 -7.620 1.00 97.00 93 LYS A N 1
ATOM 711 C CA . LYS A 1 93 ? -0.278 -9.603 -8.475 1.00 97.00 93 LYS A CA 1
ATOM 712 C C . LYS A 1 93 ? -1.394 -9.350 -9.491 1.00 97.00 93 LYS A C 1
ATOM 714 O O . LYS A 1 93 ? -1.181 -9.530 -10.684 1.00 97.00 93 LYS A O 1
ATOM 719 N N . SER A 1 94 ? -2.560 -8.909 -9.023 1.00 97.81 94 SER A N 1
ATOM 720 C CA . SER A 1 94 ? -3.742 -8.745 -9.879 1.00 97.81 94 SER A CA 1
ATOM 721 C C . SER A 1 94 ? -3.583 -7.600 -10.873 1.00 97.81 94 SER A C 1
ATOM 723 O O . SER A 1 94 ? -4.092 -7.678 -11.987 1.00 97.81 94 SER A O 1
ATOM 725 N N . LEU A 1 95 ? -2.875 -6.536 -10.485 1.00 97.75 95 LEU A N 1
ATOM 726 C CA . LEU A 1 95 ? -2.596 -5.420 -11.378 1.00 97.75 95 LEU A CA 1
ATOM 727 C C . LEU A 1 95 ? -1.602 -5.825 -12.469 1.00 97.75 95 LEU A C 1
ATOM 729 O O . LEU A 1 95 ? -1.870 -5.559 -13.635 1.00 97.75 95 LEU A O 1
ATOM 733 N N . CYS A 1 96 ? -0.517 -6.525 -12.117 1.00 98.00 96 CYS A N 1
ATOM 734 C CA . CYS A 1 96 ? 0.425 -7.074 -13.095 1.00 98.00 96 CYS A CA 1
ATOM 735 C C . CYS A 1 96 ? -0.251 -8.058 -14.058 1.00 98.00 96 CYS A C 1
ATOM 737 O O . CYS A 1 96 ? -0.029 -7.967 -15.260 1.00 98.00 96 CYS A O 1
ATOM 739 N N . GLU A 1 97 ? -1.114 -8.942 -13.559 1.00 97.94 97 GLU A N 1
ATOM 740 C CA . GLU A 1 97 ? -1.915 -9.847 -14.391 1.00 97.94 97 GLU A CA 1
ATOM 741 C C . GLU A 1 97 ? -2.825 -9.074 -15.360 1.00 97.94 97 GLU A C 1
ATOM 743 O O . GLU A 1 97 ? -2.842 -9.351 -16.558 1.00 97.94 97 GLU A O 1
ATOM 748 N N . ARG A 1 98 ? -3.536 -8.048 -14.870 1.00 97.62 98 ARG A N 1
ATOM 749 C CA . ARG A 1 98 ? -4.464 -7.232 -15.671 1.00 97.62 98 ARG A CA 1
ATOM 750 C C . ARG A 1 98 ? -3.777 -6.460 -16.801 1.00 97.62 98 ARG A C 1
ATOM 752 O O . ARG A 1 98 ? -4.406 -6.225 -17.832 1.00 97.62 98 ARG A O 1
ATOM 759 N N . ILE A 1 99 ? -2.531 -6.033 -16.602 1.00 96.94 99 ILE A N 1
ATOM 760 C CA . ILE A 1 99 ? -1.790 -5.199 -17.562 1.00 96.94 99 ILE A CA 1
ATOM 761 C C . ILE A 1 99 ? -0.744 -5.973 -18.370 1.00 96.94 99 ILE A C 1
ATOM 763 O O . ILE A 1 99 ? -0.093 -5.366 -19.214 1.00 96.94 99 ILE A O 1
ATOM 767 N N . ALA A 1 100 ? -0.573 -7.278 -18.137 1.00 97.06 100 ALA A N 1
ATOM 768 C CA . ALA A 1 100 ? 0.495 -8.076 -18.742 1.00 97.06 100 ALA A CA 1
ATOM 769 C C . ALA A 1 100 ? 0.517 -8.019 -20.279 1.00 97.06 100 ALA A C 1
ATOM 771 O O . ALA A 1 100 ? 1.582 -8.046 -20.880 1.00 97.06 100 ALA A O 1
ATOM 772 N N . GLU A 1 101 ? -0.653 -7.921 -20.909 1.00 94.44 101 GLU A N 1
ATOM 773 C CA . GLU A 1 101 ? -0.820 -7.863 -22.369 1.00 94.44 101 GLU A CA 1
ATOM 774 C C . GLU A 1 101 ? -0.938 -6.422 -22.904 1.00 94.44 101 GLU A C 1
ATOM 776 O O . GLU A 1 101 ? -1.088 -6.201 -24.104 1.00 94.44 101 GLU A O 1
ATOM 781 N N . LYS A 1 102 ? -0.903 -5.415 -22.023 1.00 95.38 102 LYS A N 1
ATOM 782 C CA . LYS A 1 102 ? -1.060 -4.001 -22.385 1.00 95.38 102 LYS A CA 1
ATOM 783 C C . LYS A 1 102 ? 0.309 -3.340 -22.595 1.00 95.38 102 LYS A C 1
ATOM 785 O O . LYS A 1 102 ? 1.317 -3.788 -22.046 1.00 95.38 102 LYS A O 1
ATOM 790 N N . PRO A 1 103 ? 0.390 -2.224 -23.341 1.00 94.56 103 PRO A N 1
ATOM 791 C CA . PRO A 1 103 ? 1.618 -1.443 -23.468 1.00 94.56 103 PRO A CA 1
ATOM 792 C C . PRO A 1 103 ? 1.893 -0.589 -22.215 1.00 94.56 103 PRO A C 1
ATOM 794 O O . PRO A 1 103 ? 2.200 0.589 -22.329 1.00 94.56 103 PRO A O 1
ATOM 797 N N . ILE A 1 104 ? 1.775 -1.187 -21.027 1.00 96.06 104 ILE A N 1
ATOM 798 C CA . ILE A 1 104 ? 1.936 -0.531 -19.727 1.00 96.06 104 ILE A CA 1
ATOM 799 C C . ILE A 1 104 ? 3.186 -1.087 -19.056 1.00 96.06 104 ILE A C 1
ATOM 801 O O . ILE A 1 104 ? 3.368 -2.301 -18.959 1.00 96.06 104 ILE A O 1
ATOM 805 N N . THR A 1 105 ? 4.040 -0.187 -18.587 1.00 96.12 105 THR A N 1
ATOM 806 C CA . THR A 1 105 ? 5.325 -0.497 -17.963 1.00 96.12 105 THR A CA 1
ATOM 807 C C . THR A 1 105 ? 5.246 -0.470 -16.440 1.00 96.12 105 THR A C 1
ATOM 809 O O . THR A 1 105 ? 4.572 0.374 -15.846 1.00 96.12 105 THR A O 1
ATOM 812 N N . VAL A 1 106 ? 5.958 -1.385 -15.783 1.00 97.44 106 VAL A N 1
ATOM 813 C CA . VAL A 1 106 ? 6.029 -1.454 -14.318 1.00 97.44 106 VAL A CA 1
ATOM 814 C C . VAL A 1 106 ? 7.457 -1.352 -13.797 1.00 97.44 106 VAL A C 1
ATOM 816 O O . VAL A 1 106 ? 8.409 -1.846 -14.408 1.00 97.44 106 VAL A O 1
ATOM 819 N N . GLY A 1 107 ? 7.584 -0.735 -12.626 1.00 96.50 107 GLY A N 1
ATOM 820 C CA . GLY A 1 107 ? 8.812 -0.626 -11.858 1.00 96.50 107 GLY A CA 1
ATOM 821 C C . GLY A 1 107 ? 8.643 -1.154 -10.435 1.00 96.50 107 GLY A C 1
ATOM 822 O O . GLY A 1 107 ? 7.595 -0.969 -9.814 1.00 96.50 107 GLY A O 1
ATOM 823 N N . PHE A 1 108 ? 9.694 -1.770 -9.897 1.00 96.19 108 PHE A N 1
ATOM 824 C CA . PHE A 1 108 ? 9.746 -2.265 -8.521 1.00 96.19 108 PHE A CA 1
ATOM 825 C C . PHE A 1 108 ? 10.887 -1.583 -7.772 1.00 96.19 108 PHE A C 1
ATOM 827 O O . PHE A 1 108 ? 12.049 -1.731 -8.135 1.00 96.19 108 PHE A O 1
ATOM 834 N N . LEU A 1 109 ? 10.574 -0.839 -6.719 1.00 94.12 109 LEU A N 1
ATOM 835 C CA . LEU A 1 109 ? 11.556 -0.099 -5.939 1.00 94.12 109 LEU A CA 1
ATOM 836 C C . LEU A 1 109 ? 11.495 -0.522 -4.476 1.00 94.12 109 LEU A C 1
ATOM 838 O O . LEU A 1 109 ? 10.435 -0.501 -3.856 1.00 94.12 109 LEU A O 1
ATOM 842 N N . GLY A 1 110 ? 12.639 -0.862 -3.897 1.00 91.75 110 GLY A N 1
ATOM 843 C CA . GLY A 1 110 ? 12.746 -1.156 -2.476 1.00 91.75 110 GLY A CA 1
ATOM 844 C C . GLY A 1 110 ? 12.924 -2.630 -2.151 1.00 91.75 110 GLY A C 1
ATOM 845 O O . GLY A 1 110 ? 13.316 -3.454 -2.976 1.00 91.75 110 GLY A O 1
ATOM 846 N N . GLY A 1 111 ? 12.692 -2.959 -0.884 1.00 85.31 111 GLY A N 1
ATOM 847 C CA . GLY A 1 111 ? 13.218 -4.183 -0.302 1.00 85.31 111 GLY A CA 1
ATOM 848 C C . GLY A 1 111 ? 14.749 -4.167 -0.211 1.00 85.31 111 GLY A C 1
ATOM 849 O O . GLY A 1 111 ? 15.441 -3.285 -0.723 1.00 85.31 111 GLY A O 1
ATOM 850 N N . ARG A 1 112 ? 15.283 -5.171 0.483 1.00 83.25 112 ARG A N 1
ATOM 851 C CA . ARG A 1 112 ? 16.727 -5.388 0.642 1.00 83.25 112 ARG A CA 1
ATOM 852 C C . ARG A 1 112 ? 17.135 -6.685 -0.034 1.00 83.25 112 ARG A C 1
ATOM 854 O O . ARG A 1 112 ? 16.306 -7.590 -0.154 1.00 83.25 112 ARG A O 1
ATOM 861 N N . SER A 1 113 ? 18.414 -6.802 -0.380 1.00 85.62 113 SER A N 1
ATOM 862 C CA . SER A 1 113 ? 19.001 -8.064 -0.850 1.00 85.62 113 SER A CA 1
ATOM 863 C C . SER A 1 113 ? 18.345 -8.558 -2.146 1.00 85.62 113 SER A C 1
ATOM 865 O O . SER A 1 113 ? 17.926 -9.710 -2.240 1.00 85.62 113 SER A O 1
ATOM 867 N N . GLY A 1 114 ? 18.184 -7.664 -3.123 1.00 87.50 114 GLY A N 1
ATOM 868 C CA . GLY A 1 114 ? 17.659 -7.985 -4.451 1.00 87.50 114 GLY A C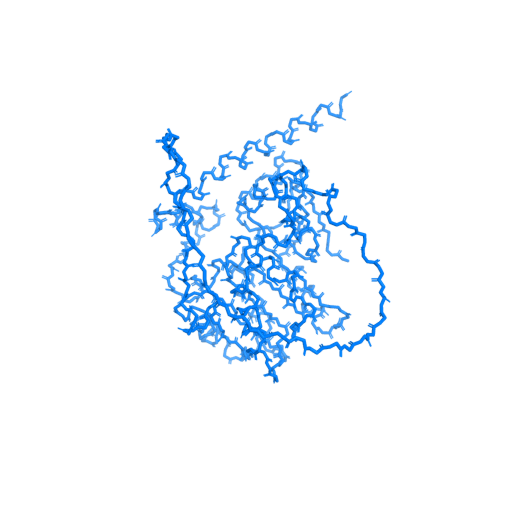A 1
ATOM 869 C C . GLY A 1 114 ? 16.176 -8.366 -4.519 1.00 87.50 114 GLY A C 1
ATOM 870 O O . GLY A 1 114 ? 15.726 -8.838 -5.561 1.00 87.50 114 GLY A O 1
ATOM 871 N N . VAL A 1 115 ? 15.394 -8.176 -3.449 1.00 91.81 115 VAL A N 1
ATOM 872 C CA . VAL A 1 115 ? 13.985 -8.615 -3.390 1.00 91.81 115 VAL A CA 1
ATOM 873 C C . VAL A 1 115 ? 13.104 -7.973 -4.473 1.00 91.81 115 VAL A C 1
ATOM 875 O O . VAL A 1 115 ? 12.255 -8.668 -5.031 1.00 91.81 115 VAL A O 1
ATOM 878 N N . ALA A 1 116 ? 13.317 -6.701 -4.834 1.00 93.44 116 ALA A N 1
ATOM 879 C CA . ALA A 1 116 ? 12.613 -6.077 -5.962 1.00 93.44 116 ALA A CA 1
ATOM 880 C C . ALA A 1 116 ? 12.915 -6.782 -7.295 1.00 93.44 116 ALA A C 1
ATOM 882 O O . ALA A 1 116 ? 11.992 -7.128 -8.031 1.00 93.44 116 ALA A O 1
ATOM 883 N N . LYS A 1 117 ? 14.193 -7.071 -7.576 1.00 94.00 117 LYS A N 1
ATOM 884 C CA . LYS A 1 117 ? 14.607 -7.795 -8.788 1.00 94.00 117 LYS A CA 1
ATOM 885 C C . LYS A 1 117 ? 14.009 -9.200 -8.829 1.00 94.00 117 LYS A C 1
ATOM 887 O O . LYS A 1 117 ? 13.409 -9.581 -9.827 1.00 94.00 117 LYS A O 1
ATOM 892 N N . LYS A 1 118 ? 14.085 -9.938 -7.721 1.00 95.94 118 LYS A N 1
ATOM 893 C CA . LYS A 1 118 ? 13.496 -11.278 -7.623 1.00 95.94 118 LYS A CA 1
ATOM 894 C C . LYS A 1 118 ? 11.969 -11.252 -7.775 1.00 95.94 118 LYS A C 1
ATOM 896 O O . LYS A 1 118 ? 11.397 -12.147 -8.385 1.00 95.94 118 LYS A O 1
ATOM 901 N N . THR A 1 119 ? 11.306 -10.213 -7.265 1.00 96.56 119 THR A N 1
ATOM 902 C CA . THR A 1 119 ? 9.863 -9.995 -7.475 1.00 96.56 119 THR A CA 1
ATOM 903 C C . THR A 1 119 ? 9.541 -9.813 -8.957 1.00 96.56 119 THR A C 1
ATOM 905 O O . THR A 1 119 ? 8.637 -10.476 -9.459 1.00 96.56 119 THR A O 1
ATOM 908 N N . ALA A 1 120 ? 10.305 -8.976 -9.666 1.00 96.69 120 ALA A N 1
ATOM 909 C CA . ALA A 1 120 ? 10.163 -8.801 -11.109 1.00 96.69 120 ALA A CA 1
ATOM 910 C C . ALA A 1 120 ? 10.354 -10.122 -11.873 1.00 96.69 120 ALA A C 1
ATOM 912 O O . ALA A 1 120 ? 9.521 -10.469 -12.704 1.00 96.69 120 ALA A O 1
ATOM 913 N N . GLU A 1 121 ? 11.400 -10.890 -11.554 1.00 97.00 121 GLU A N 1
ATOM 914 C CA . GLU A 1 121 ? 11.666 -12.201 -12.165 1.00 97.00 121 GLU A CA 1
ATOM 915 C C . GLU A 1 121 ? 10.511 -13.189 -11.942 1.00 97.00 121 GLU A C 1
ATOM 917 O O . GLU A 1 121 ? 10.084 -13.869 -12.873 1.00 97.00 121 GLU A O 1
ATOM 922 N N . CYS A 1 122 ? 9.975 -13.263 -10.720 1.00 96.81 122 CYS A N 1
ATOM 923 C CA . CYS A 1 122 ? 8.829 -14.115 -10.405 1.00 96.81 122 CYS A CA 1
ATOM 924 C C . CYS A 1 122 ? 7.570 -13.697 -11.178 1.00 96.81 122 CYS A C 1
ATOM 926 O O . CYS A 1 122 ? 6.887 -14.557 -11.729 1.00 96.81 122 CYS A O 1
ATOM 928 N N . LEU A 1 123 ? 7.279 -12.396 -11.266 1.00 97.12 123 LEU A N 1
ATOM 929 C CA . LEU A 1 123 ? 6.115 -11.901 -12.004 1.00 97.12 123 LEU A CA 1
ATOM 930 C C . LEU A 1 123 ? 6.261 -12.094 -13.517 1.00 97.12 123 LEU A C 1
ATOM 932 O O . LEU A 1 123 ? 5.282 -12.449 -14.160 1.00 97.12 123 LEU A O 1
ATOM 936 N N . LEU A 1 124 ? 7.466 -11.948 -14.075 1.00 97.06 124 LEU A N 1
ATOM 937 C CA . LEU A 1 124 ? 7.749 -12.249 -15.483 1.00 97.06 124 LEU A CA 1
ATOM 938 C C . LEU A 1 124 ? 7.588 -13.740 -15.798 1.00 97.06 124 LEU A C 1
ATOM 940 O O . LEU A 1 124 ? 7.055 -14.087 -16.844 1.00 97.06 124 LEU A O 1
ATOM 944 N N . LYS A 1 125 ? 7.980 -14.638 -14.884 1.00 96.75 125 LYS A N 1
ATOM 945 C CA . LYS A 1 125 ? 7.721 -16.081 -15.047 1.00 96.75 125 LYS A CA 1
ATOM 946 C C . LYS A 1 125 ? 6.225 -16.397 -15.094 1.00 96.75 125 LYS A C 1
ATOM 948 O O . LYS A 1 125 ? 5.820 -17.293 -15.823 1.00 96.75 125 LYS A O 1
ATOM 953 N N . MET A 1 126 ? 5.417 -15.679 -14.314 1.00 95.88 126 MET A N 1
ATOM 954 C CA . MET A 1 126 ? 3.959 -15.849 -14.287 1.00 95.88 126 MET A CA 1
ATOM 955 C C . MET A 1 126 ? 3.263 -15.167 -15.472 1.00 95.88 126 MET A C 1
ATOM 957 O O . MET A 1 126 ? 2.257 -15.667 -15.966 1.00 95.88 126 MET A O 1
ATOM 961 N N . HIS A 1 127 ? 3.798 -14.034 -15.925 1.00 97.19 127 HIS A N 1
ATOM 962 C CA . HIS A 1 127 ? 3.238 -13.194 -16.977 1.00 97.19 127 HIS A CA 1
ATOM 963 C C . HIS A 1 127 ? 4.353 -12.765 -17.952 1.00 97.19 127 HIS A C 1
ATOM 965 O O . HIS A 1 127 ? 4.855 -11.643 -17.847 1.00 97.19 127 HIS A O 1
ATOM 971 N N . PRO A 1 128 ? 4.745 -13.621 -18.920 1.00 96.62 128 PRO A N 1
ATOM 972 C CA . PRO A 1 128 ? 5.926 -13.393 -19.767 1.00 96.62 128 PRO A CA 1
ATOM 973 C C . PRO A 1 128 ? 5.917 -12.110 -20.604 1.00 96.62 128 PRO A C 1
ATOM 975 O O . PRO A 1 128 ? 6.974 -11.634 -21.004 1.00 96.62 128 PRO A O 1
ATOM 978 N N . LYS A 1 129 ? 4.737 -11.541 -20.871 1.00 97.25 129 LYS A N 1
ATOM 979 C CA . LYS A 1 129 ? 4.582 -10.303 -21.651 1.00 97.25 129 LYS A CA 1
ATOM 980 C C . LYS A 1 129 ? 4.535 -9.028 -20.802 1.00 97.25 129 LYS A C 1
ATOM 982 O O . LYS A 1 129 ? 4.545 -7.932 -21.360 1.00 97.25 129 LYS A O 1
ATOM 987 N N . LEU A 1 130 ? 4.527 -9.156 -19.470 1.00 97.50 130 LEU A N 1
ATOM 988 C CA . LEU A 1 130 ? 4.569 -8.016 -18.557 1.00 97.50 130 LEU A CA 1
ATOM 989 C C . LEU A 1 130 ? 5.813 -7.161 -18.834 1.00 97.50 130 LEU A C 1
ATOM 991 O O . LEU A 1 130 ? 6.939 -7.654 -18.824 1.00 97.50 130 LEU A O 1
ATOM 995 N N . LYS A 1 131 ? 5.631 -5.854 -19.032 1.00 96.25 131 LYS A N 1
ATOM 996 C CA . LYS A 1 131 ? 6.735 -4.946 -19.367 1.00 96.25 131 LYS A CA 1
ATOM 997 C C . LYS A 1 131 ? 7.377 -4.377 -18.106 1.00 96.25 131 LYS A C 1
ATOM 999 O O . LYS A 1 131 ? 6.976 -3.326 -17.613 1.00 96.25 131 LYS A O 1
ATOM 1004 N N . VAL A 1 132 ? 8.386 -5.060 -17.573 1.00 95.50 132 VAL A N 1
ATOM 1005 C CA . VAL A 1 132 ? 9.168 -4.546 -16.437 1.00 95.50 132 VAL A CA 1
ATOM 1006 C C . VAL A 1 132 ? 10.319 -3.675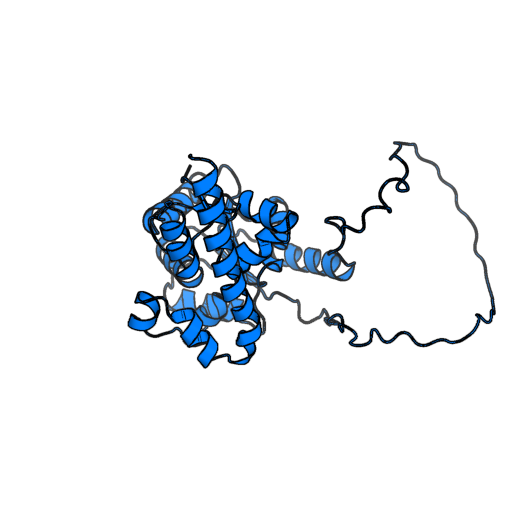 -16.944 1.00 95.50 132 VAL A C 1
ATOM 1008 O O . VAL A 1 132 ? 11.222 -4.177 -17.607 1.00 95.50 132 VAL A O 1
ATOM 1011 N N . THR A 1 133 ? 10.319 -2.382 -16.612 1.00 93.25 133 THR A N 1
ATOM 1012 C CA . THR A 1 133 ? 11.363 -1.428 -17.048 1.00 93.25 133 THR A CA 1
ATOM 1013 C C . THR A 1 133 ? 12.332 -1.043 -15.934 1.00 93.25 133 THR A C 1
ATOM 1015 O O . THR A 1 133 ? 13.403 -0.490 -16.202 1.00 93.25 133 THR A O 1
ATOM 1018 N N . PHE A 1 134 ? 11.997 -1.350 -14.679 1.00 92.50 134 PHE A N 1
ATOM 1019 C CA . PHE A 1 134 ? 12.820 -0.993 -13.529 1.00 92.50 134 PHE A CA 1
ATOM 1020 C C . PHE A 1 134 ? 12.680 -1.983 -12.366 1.00 92.50 134 PHE A C 1
ATOM 1022 O O . PHE A 1 134 ? 11.577 -2.385 -11.999 1.00 92.50 134 PHE A O 1
ATOM 1029 N N . ALA A 1 135 ? 13.806 -2.335 -11.745 1.00 91.94 135 ALA A N 1
ATOM 1030 C CA . ALA A 1 135 ? 13.843 -3.036 -10.468 1.00 91.94 135 ALA A CA 1
ATOM 1031 C C . ALA A 1 135 ? 15.077 -2.581 -9.673 1.00 91.94 135 ALA A C 1
ATOM 1033 O O . ALA A 1 135 ? 16.204 -2.883 -10.068 1.00 91.94 135 ALA A O 1
ATOM 1034 N N . GLY A 1 136 ? 14.867 -1.856 -8.575 1.00 86.31 136 GLY A N 1
ATOM 1035 C CA . GLY A 1 136 ? 15.926 -1.248 -7.764 1.00 86.31 136 GLY A CA 1
ATOM 1036 C C . GLY A 1 136 ? 15.744 -1.504 -6.271 1.00 86.31 136 GLY A C 1
ATOM 1037 O O . GLY A 1 136 ? 14.631 -1.719 -5.791 1.00 86.31 136 GLY A O 1
ATOM 1038 N N . GLU A 1 137 ? 16.847 -1.500 -5.527 1.00 82.00 137 GLU A N 1
ATOM 1039 C CA . GLU A 1 137 ? 16.826 -1.656 -4.068 1.00 82.00 137 GLU A CA 1
ATOM 1040 C C . GLU A 1 137 ? 16.540 -0.332 -3.354 1.00 82.00 137 GLU A C 1
ATOM 1042 O O . GLU A 1 137 ? 16.696 0.748 -3.918 1.00 82.00 137 GLU A O 1
ATOM 1047 N N . GLU A 1 138 ? 16.151 -0.427 -2.079 1.00 70.06 138 GLU A N 1
ATOM 1048 C CA . GLU A 1 138 ? 15.999 0.744 -1.210 1.00 70.06 138 GLU A CA 1
ATOM 1049 C C . GLU A 1 138 ? 17.331 1.459 -0.971 1.00 70.06 138 GLU A C 1
ATOM 1051 O O . GLU A 1 138 ? 17.312 2.645 -0.713 1.00 70.06 138 GLU A O 1
ATOM 1056 N N . TRP A 1 139 ? 18.480 0.781 -1.034 1.00 61.91 139 TRP A N 1
ATOM 1057 C CA . TRP A 1 139 ? 19.779 1.388 -0.738 1.00 61.91 139 TRP A CA 1
ATOM 1058 C C . TRP A 1 139 ? 20.799 1.010 -1.814 1.00 61.91 139 TRP A C 1
ATOM 1060 O O . TRP A 1 139 ? 21.049 -0.183 -2.005 1.00 61.91 139 TRP A O 1
ATOM 1070 N N . PRO A 1 140 ? 21.431 1.975 -2.508 1.00 52.97 140 PRO A N 1
ATOM 1071 C CA . PRO A 1 140 ? 22.581 1.663 -3.341 1.00 52.97 140 PRO A CA 1
ATOM 1072 C C . PRO A 1 140 ? 23.673 1.049 -2.457 1.00 52.97 140 PRO A C 1
ATOM 1074 O O . PRO A 1 140 ? 23.936 1.545 -1.360 1.00 52.97 140 PRO A O 1
ATOM 1077 N N . LYS A 1 141 ? 24.344 -0.005 -2.940 1.00 49.38 141 LYS A N 1
ATOM 1078 C CA . LYS A 1 141 ? 25.364 -0.774 -2.190 1.00 49.38 141 LYS A CA 1
ATOM 1079 C C . LYS A 1 141 ? 26.496 0.078 -1.580 1.00 49.38 141 LYS A C 1
ATOM 1081 O O . LYS A 1 141 ? 27.199 -0.398 -0.695 1.00 49.38 141 LYS A O 1
ATOM 1086 N N . ASN A 1 142 ? 26.644 1.330 -2.018 1.00 45.38 142 ASN A N 1
ATOM 1087 C CA . ASN A 1 142 ? 27.724 2.239 -1.637 1.00 45.38 142 ASN A CA 1
ATOM 1088 C C . ASN A 1 142 ? 27.366 3.219 -0.503 1.00 45.38 142 ASN A C 1
ATOM 1090 O O . ASN A 1 142 ? 28.232 3.972 -0.065 1.00 45.38 142 ASN A O 1
ATOM 1094 N N . VAL A 1 143 ? 26.133 3.208 0.017 1.00 47.75 143 VAL A N 1
ATOM 1095 C CA . VAL A 1 143 ? 25.748 4.050 1.162 1.00 47.75 143 VAL A CA 1
ATOM 1096 C C . VAL A 1 143 ? 25.783 3.200 2.435 1.00 47.75 143 VAL A C 1
ATOM 1098 O O . VAL A 1 143 ? 24.846 2.462 2.735 1.00 47.75 143 VAL A O 1
ATOM 1101 N N . LYS A 1 144 ? 26.886 3.266 3.198 1.00 38.84 144 LYS A N 1
ATOM 1102 C CA . LYS A 1 144 ? 26.975 2.625 4.523 1.00 38.84 144 LYS A CA 1
ATOM 1103 C C . LYS A 1 144 ? 25.974 3.293 5.469 1.00 38.84 144 LYS A C 1
ATOM 1105 O O . LYS A 1 144 ? 26.255 4.346 6.033 1.00 38.84 144 LYS A O 1
ATOM 1110 N N . ALA A 1 145 ? 24.817 2.667 5.665 1.00 42.81 145 ALA A N 1
ATOM 1111 C CA . ALA A 1 145 ? 23.840 3.086 6.658 1.00 42.81 145 ALA A CA 1
ATOM 1112 C C . ALA A 1 145 ? 24.453 2.992 8.068 1.00 42.81 145 ALA A C 1
ATOM 1114 O O . ALA A 1 145 ? 24.552 1.904 8.639 1.00 42.81 145 ALA A O 1
ATOM 1115 N N . ARG A 1 146 ? 24.845 4.123 8.667 1.00 36.41 146 ARG A N 1
ATOM 1116 C CA . ARG A 1 146 ? 24.889 4.206 10.130 1.00 36.41 146 ARG A CA 1
ATOM 1117 C C . ARG A 1 146 ? 23.437 4.259 10.587 1.00 36.41 146 ARG A C 1
ATOM 1119 O O . ARG A 1 146 ? 22.800 5.299 10.495 1.00 36.41 146 ARG A O 1
ATOM 1126 N N . GLN A 1 147 ? 22.901 3.124 11.031 1.00 33.44 147 GLN A N 1
ATOM 1127 C CA . GLN A 1 147 ? 21.652 3.148 11.787 1.00 33.44 147 GLN A CA 1
ATOM 1128 C C . GLN A 1 147 ? 21.864 4.064 13.001 1.00 33.44 147 GLN A C 1
ATOM 1130 O O . GLN A 1 147 ? 22.897 3.919 13.668 1.00 33.44 147 GLN A O 1
ATOM 1135 N N . PRO A 1 148 ? 20.953 5.002 13.303 1.00 31.64 148 PRO A N 1
ATOM 1136 C CA . PRO A 1 148 ? 21.015 5.698 14.573 1.00 31.64 148 PRO A CA 1
ATOM 1137 C C . PRO A 1 148 ? 20.877 4.640 15.669 1.00 31.64 148 PRO A C 1
ATOM 1139 O O . PRO A 1 148 ? 19.851 3.968 15.780 1.00 31.64 148 PRO A O 1
ATOM 1142 N N . ARG A 1 149 ? 21.948 4.453 16.448 1.00 27.23 149 ARG A N 1
ATOM 1143 C CA . ARG A 1 149 ? 21.840 3.808 17.751 1.00 27.23 149 ARG A CA 1
ATOM 1144 C C . ARG A 1 149 ? 20.872 4.672 18.544 1.00 27.23 149 ARG A C 1
ATOM 1146 O O . ARG A 1 149 ? 21.187 5.822 18.834 1.00 27.23 149 ARG A O 1
ATOM 1153 N N . VAL A 1 150 ? 19.697 4.134 18.851 1.00 31.00 150 VAL A N 1
ATOM 1154 C CA . VAL A 1 150 ? 18.957 4.594 20.021 1.00 31.00 150 VAL A CA 1
ATOM 1155 C C . VAL A 1 150 ? 19.889 4.262 21.177 1.00 31.00 150 VAL A C 1
ATOM 1157 O O . VAL A 1 150 ? 20.103 3.090 21.471 1.00 31.00 150 VAL A O 1
ATOM 1160 N N . SER A 1 151 ? 20.589 5.266 21.699 1.00 29.33 151 SER A N 1
ATOM 1161 C CA . SER A 1 151 ? 21.341 5.104 22.931 1.00 29.33 151 SER A CA 1
ATOM 1162 C C . SER A 1 151 ? 20.313 4.883 24.031 1.00 29.33 151 SER A C 1
ATOM 1164 O O . SER A 1 151 ? 19.634 5.824 24.448 1.00 29.33 151 SER A O 1
ATOM 1166 N N . ASP A 1 152 ? 20.169 3.627 24.441 1.00 31.53 152 ASP A N 1
ATOM 1167 C CA . ASP A 1 152 ? 19.849 3.303 25.822 1.00 31.53 152 ASP A CA 1
ATOM 1168 C C . ASP A 1 152 ? 20.867 4.071 26.672 1.00 31.53 152 ASP A C 1
ATOM 1170 O O . ASP A 1 152 ? 22.062 3.872 26.478 1.00 31.53 152 ASP A O 1
ATOM 1174 N N . ASP A 1 153 ? 20.396 5.078 27.414 1.00 27.81 153 ASP A N 1
ATOM 1175 C CA . ASP A 1 153 ? 20.976 5.637 28.647 1.00 27.81 153 ASP A CA 1
ATOM 1176 C C . ASP A 1 153 ? 20.484 7.079 28.850 1.00 27.81 153 ASP A C 1
ATOM 1178 O O . ASP A 1 153 ? 21.186 8.070 28.649 1.00 27.81 153 ASP A O 1
ATOM 1182 N N . ALA A 1 154 ? 19.235 7.192 29.304 1.00 30.08 154 ALA A N 1
ATOM 1183 C CA . ALA A 1 154 ? 18.876 8.250 30.233 1.00 30.08 154 ALA A CA 1
ATOM 1184 C C . ALA A 1 154 ? 19.151 7.721 31.649 1.00 30.08 154 ALA A C 1
ATOM 1186 O O . ALA A 1 154 ? 18.327 7.019 32.229 1.00 30.08 154 ALA A O 1
ATOM 1187 N N . GLN A 1 155 ? 20.317 8.054 32.197 1.00 28.19 155 GLN A N 1
ATOM 1188 C CA . GLN A 1 155 ? 20.581 8.030 33.636 1.00 28.19 155 GLN A CA 1
ATOM 1189 C C . GLN A 1 155 ? 21.175 9.399 34.006 1.00 28.19 155 GLN A C 1
ATOM 1191 O O . GLN A 1 155 ? 22.192 9.793 33.430 1.00 28.19 155 GLN A O 1
ATOM 1196 N N . PRO A 1 156 ? 20.544 10.174 34.906 1.00 33.62 156 PRO A N 1
ATOM 1197 C CA . PRO A 1 156 ? 21.025 11.496 35.277 1.00 33.62 156 PRO A CA 1
ATOM 1198 C C . PRO A 1 156 ? 22.160 11.348 36.298 1.00 33.62 156 PRO A C 1
ATOM 1200 O O . PRO A 1 156 ? 21.941 10.921 37.428 1.00 33.62 156 PRO A O 1
ATOM 1203 N N . GLY A 1 157 ? 23.383 11.703 35.903 1.00 27.08 157 GLY A N 1
ATOM 1204 C CA . GLY A 1 157 ? 24.563 11.631 36.763 1.00 27.08 157 GLY A CA 1
ATOM 1205 C C . GLY A 1 157 ? 25.439 12.871 36.625 1.00 27.08 157 GLY A C 1
ATOM 1206 O O . GLY A 1 157 ? 26.032 13.113 35.581 1.00 27.08 157 GLY A O 1
ATOM 1207 N N . PHE A 1 158 ? 25.501 13.653 37.700 1.00 28.28 158 PHE A N 1
ATOM 1208 C CA . PHE A 1 158 ? 26.404 14.780 37.945 1.00 28.28 158 PHE A CA 1
ATOM 1209 C C . PHE A 1 158 ? 27.847 14.568 37.438 1.00 28.28 158 PHE A C 1
ATOM 1211 O O . PHE A 1 158 ? 28.451 13.552 37.779 1.00 28.28 158 PHE A O 1
ATOM 1218 N N . ARG A 1 159 ? 28.440 15.586 36.778 1.00 29.83 159 ARG A N 1
ATOM 1219 C CA . ARG A 1 159 ? 29.825 16.084 37.004 1.00 29.83 159 ARG A CA 1
ATOM 1220 C C . ARG A 1 159 ? 30.204 17.266 36.087 1.00 29.83 159 ARG A C 1
ATOM 1222 O O . ARG A 1 159 ? 30.352 17.082 34.889 1.00 29.83 159 ARG A O 1
ATOM 1229 N N . GLY A 1 160 ? 30.451 18.423 36.713 1.00 27.14 160 GLY A N 1
ATOM 1230 C CA . GLY A 1 160 ? 31.704 19.205 36.627 1.00 27.14 160 GLY A CA 1
ATOM 1231 C C . GLY A 1 160 ? 32.060 19.984 35.342 1.00 27.14 160 GLY A C 1
ATOM 1232 O O . GLY A 1 160 ? 31.770 19.529 34.245 1.00 27.14 160 GLY A O 1
ATOM 1233 N N . PRO A 1 161 ? 32.719 21.158 35.458 1.00 28.12 161 PRO A N 1
ATOM 1234 C CA . PRO A 1 161 ? 32.741 22.168 34.408 1.00 28.12 161 PRO A CA 1
ATOM 1235 C C . PRO A 1 161 ? 33.801 21.961 33.318 1.00 28.12 161 PRO A C 1
ATOM 1237 O O . PRO A 1 161 ? 34.864 21.371 33.510 1.00 28.12 161 PRO A O 1
ATOM 1240 N N . VAL A 1 162 ? 33.453 22.566 32.184 1.00 31.69 162 VAL A N 1
ATOM 1241 C CA . VAL A 1 162 ? 34.214 22.867 30.969 1.00 31.69 162 VAL A CA 1
ATOM 1242 C C . VAL A 1 162 ? 35.665 23.281 31.246 1.00 31.69 162 VAL A C 1
ATOM 1244 O O . VAL A 1 162 ? 35.923 24.170 32.056 1.00 31.69 162 VAL A O 1
ATOM 1247 N N . LYS A 1 163 ? 36.601 22.713 30.475 1.00 28.27 163 LYS A N 1
ATOM 1248 C CA . LYS A 1 163 ? 37.921 23.304 30.224 1.00 28.27 163 LYS A CA 1
ATOM 1249 C C . LYS A 1 163 ? 38.109 23.568 28.733 1.00 28.27 163 LYS A C 1
ATOM 1251 O O . LYS A 1 163 ? 37.959 22.686 27.894 1.00 28.27 163 LYS A O 1
ATOM 1256 N N . SER A 1 164 ? 38.429 24.824 28.466 1.00 28.50 164 SER A N 1
ATOM 1257 C CA . SER A 1 164 ? 38.901 25.432 27.229 1.00 28.50 164 SER A CA 1
ATOM 1258 C C . SER A 1 164 ? 40.201 24.812 26.709 1.00 28.50 164 SER A C 1
ATOM 1260 O O . SER A 1 164 ? 41.093 24.531 27.508 1.00 28.50 164 SER A O 1
ATOM 1262 N N . ASN A 1 165 ? 40.380 24.771 25.385 1.00 27.16 165 ASN A N 1
ATOM 1263 C CA . ASN A 1 165 ? 41.510 25.482 24.777 1.00 27.16 165 ASN A CA 1
ATOM 1264 C C . ASN A 1 165 ? 41.303 25.758 23.269 1.00 27.16 165 ASN A C 1
ATOM 1266 O O . ASN A 1 165 ? 40.637 24.965 22.602 1.00 27.16 165 ASN A O 1
ATOM 1270 N N . PRO A 1 166 ? 41.847 26.876 22.748 1.00 34.41 166 PRO A N 1
ATOM 1271 C CA . PRO A 1 166 ? 41.639 27.385 21.395 1.00 34.41 166 PRO A CA 1
ATOM 1272 C C . PRO A 1 166 ? 42.820 27.061 20.461 1.00 34.41 166 PRO A C 1
ATOM 1274 O O . PRO A 1 166 ? 43.821 26.503 20.913 1.00 34.41 166 PRO A O 1
ATOM 1277 N N . SER A 1 167 ? 42.695 27.492 19.195 1.00 27.11 167 SER A N 1
ATOM 1278 C CA . SER A 1 167 ? 43.723 27.818 18.165 1.00 27.11 167 SER A CA 1
ATOM 1279 C C . SER A 1 167 ? 43.358 27.166 16.822 1.00 27.11 167 SER A C 1
ATOM 1281 O O . SER A 1 167 ? 42.942 26.018 16.812 1.00 27.11 167 SER A O 1
ATOM 1283 N N . ALA A 1 168 ? 43.528 27.746 15.636 1.00 27.89 168 ALA A N 1
ATOM 1284 C CA . ALA A 1 168 ? 43.824 29.093 15.155 1.00 27.89 168 ALA A CA 1
ATOM 1285 C C . ALA A 1 168 ? 43.714 29.044 13.606 1.00 27.89 168 ALA A C 1
ATOM 1287 O O . ALA A 1 168 ? 43.783 27.966 13.019 1.00 27.89 168 ALA A O 1
ATOM 1288 N N . HIS A 1 169 ? 43.642 30.229 12.986 1.00 29.33 169 HIS A N 1
ATOM 1289 C CA . HIS A 1 169 ? 44.035 30.566 11.601 1.00 29.33 169 HIS A CA 1
ATOM 1290 C C . HIS A 1 169 ? 42.980 30.638 10.472 1.00 29.33 169 HIS A C 1
ATOM 1292 O O . HIS A 1 169 ? 42.684 29.675 9.777 1.00 29.33 169 HIS A O 1
ATOM 1298 N N . LEU A 1 170 ? 42.514 31.883 10.269 1.00 26.83 170 LEU A N 1
ATOM 1299 C CA . LEU A 1 170 ? 42.743 32.762 9.098 1.00 26.83 170 LEU A CA 1
ATOM 1300 C C . LEU A 1 170 ? 42.449 32.249 7.672 1.00 26.83 170 LEU A C 1
ATOM 1302 O O . LEU A 1 170 ? 43.212 31.456 7.128 1.00 26.83 170 LEU A O 1
ATOM 1306 N N . ARG A 1 171 ? 41.465 32.900 7.021 1.00 27.80 171 ARG A N 1
ATOM 1307 C CA . ARG A 1 171 ? 41.540 33.638 5.724 1.00 27.80 171 ARG A CA 1
ATOM 1308 C C . ARG A 1 171 ? 40.130 34.165 5.372 1.00 27.80 171 ARG A C 1
ATOM 1310 O O . ARG A 1 171 ? 39.207 33.370 5.271 1.00 27.80 171 ARG A O 1
ATOM 1317 N N . GLN A 1 172 ? 39.859 35.463 5.537 1.00 28.28 172 GLN A N 1
ATOM 1318 C CA . GLN A 1 172 ? 39.873 36.546 4.528 1.00 28.28 172 GLN A CA 1
ATOM 1319 C C . GLN A 1 172 ? 38.935 36.362 3.314 1.00 28.28 172 GLN A C 1
ATOM 1321 O O . GLN A 1 172 ? 39.248 35.643 2.371 1.00 28.28 172 GLN A O 1
ATOM 1326 N N . ASP A 1 173 ? 37.789 37.044 3.422 1.00 25.48 173 ASP A N 1
ATOM 1327 C CA . ASP A 1 173 ? 37.083 37.927 2.479 1.00 25.48 173 ASP A CA 1
ATOM 1328 C C . ASP A 1 173 ? 37.201 37.728 0.961 1.00 25.48 173 ASP A C 1
ATOM 1330 O O . ASP A 1 173 ? 38.259 37.921 0.375 1.00 25.48 173 ASP A O 1
ATOM 1334 N N . TYR A 1 174 ? 36.033 37.579 0.321 1.00 28.69 174 TYR A N 1
ATOM 1335 C CA . TYR A 1 174 ? 35.632 38.407 -0.823 1.00 28.69 174 TYR A CA 1
ATOM 1336 C C . TYR A 1 174 ? 34.129 38.704 -0.741 1.00 28.69 174 TYR A C 1
ATOM 1338 O O . TYR A 1 174 ? 33.299 37.799 -0.655 1.00 28.69 174 TYR A O 1
ATOM 1346 N N . GLY A 1 175 ? 33.795 39.996 -0.749 1.00 23.97 175 GLY A N 1
ATOM 1347 C CA . GLY A 1 175 ? 32.433 40.503 -0.862 1.00 23.97 175 GLY A CA 1
ATOM 1348 C C . GLY A 1 175 ? 31.936 40.529 -2.310 1.00 23.97 175 GLY A C 1
ATOM 1349 O O . GLY A 1 175 ? 32.713 40.657 -3.252 1.00 23.97 175 GLY A O 1
ATOM 1350 N N . GLY A 1 176 ? 30.616 40.446 -2.462 1.00 25.55 176 GLY A N 1
ATOM 1351 C CA . GLY A 1 176 ? 29.900 40.626 -3.722 1.00 25.55 176 GLY A CA 1
ATOM 1352 C C . GLY A 1 176 ? 28.396 40.516 -3.486 1.00 25.55 176 GLY A C 1
ATOM 1353 O O . GLY A 1 176 ? 27.862 39.421 -3.355 1.00 25.55 176 GLY A O 1
ATOM 1354 N N . GLN A 1 177 ? 27.739 41.666 -3.347 1.00 23.91 177 GLN A N 1
ATOM 1355 C CA . GLN A 1 177 ? 26.314 41.828 -3.053 1.00 23.91 177 GLN A CA 1
ATOM 1356 C C . GLN A 1 177 ? 25.414 41.435 -4.238 1.00 23.91 177 GLN A C 1
ATOM 1358 O O . GLN A 1 177 ? 25.699 41.814 -5.370 1.00 23.91 177 GLN A O 1
ATOM 1363 N N . ALA A 1 178 ? 24.262 40.815 -3.947 1.00 26.47 178 ALA A N 1
ATOM 1364 C CA . ALA A 1 178 ? 23.028 40.966 -4.728 1.00 26.47 178 ALA A CA 1
ATOM 1365 C C . ALA A 1 178 ? 21.772 40.655 -3.873 1.00 26.47 178 ALA A C 1
ATOM 1367 O O . ALA A 1 178 ? 21.458 39.507 -3.577 1.00 26.47 178 ALA A O 1
ATOM 1368 N N . SER A 1 179 ? 21.114 41.738 -3.445 1.00 24.45 179 SER A N 1
ATOM 1369 C CA . SER A 1 179 ? 19.668 41.973 -3.230 1.00 24.45 179 SER A CA 1
ATOM 1370 C C . SER A 1 179 ? 18.713 40.870 -2.707 1.00 24.45 179 SER A C 1
ATOM 1372 O O . SER A 1 179 ? 18.246 40.011 -3.447 1.00 24.45 179 SER A O 1
ATOM 1374 N N . ALA A 1 180 ? 18.326 41.048 -1.436 1.00 25.33 180 ALA A N 1
ATOM 1375 C CA . ALA A 1 180 ? 16.978 41.090 -0.833 1.00 25.33 180 ALA A CA 1
ATOM 1376 C C . ALA A 1 180 ? 15.790 40.255 -1.383 1.00 25.33 180 ALA A C 1
ATOM 1378 O O . ALA A 1 180 ? 15.209 40.564 -2.417 1.00 25.33 180 ALA A O 1
ATOM 1379 N N . SER A 1 181 ? 15.264 39.374 -0.520 1.00 26.67 181 SER A N 1
ATOM 1380 C CA . SER A 1 181 ? 13.830 39.307 -0.176 1.00 26.67 181 SER A CA 1
ATOM 1381 C C . SER A 1 181 ? 13.685 38.690 1.221 1.00 26.67 181 SER A C 1
ATOM 1383 O O . SER A 1 181 ? 14.116 37.564 1.464 1.00 26.67 181 SER A O 1
ATOM 1385 N N . ALA A 1 182 ? 13.141 39.465 2.157 1.00 26.56 182 ALA A N 1
ATOM 1386 C CA . ALA A 1 182 ? 13.145 39.204 3.593 1.00 26.56 182 ALA A CA 1
ATOM 1387 C C . ALA A 1 182 ? 12.289 37.988 3.996 1.00 26.56 182 ALA A C 1
ATOM 1389 O O . ALA A 1 182 ? 11.069 37.994 3.847 1.00 26.56 182 ALA A O 1
ATOM 1390 N N . ALA A 1 183 ? 12.929 36.971 4.577 1.00 27.23 183 ALA A N 1
ATOM 1391 C CA . ALA A 1 183 ? 12.265 35.949 5.379 1.00 27.23 183 ALA A CA 1
ATOM 1392 C C . ALA A 1 183 ? 12.223 36.410 6.848 1.00 27.23 183 ALA A C 1
ATOM 1394 O O . ALA A 1 183 ? 13.227 36.871 7.390 1.00 27.23 183 ALA A O 1
ATOM 1395 N N . LEU A 1 184 ? 11.051 36.304 7.478 1.00 29.16 184 LEU A N 1
ATOM 1396 C CA . LEU A 1 184 ? 10.824 36.658 8.885 1.00 29.16 184 LEU A CA 1
ATOM 1397 C C . LEU A 1 184 ? 11.740 35.850 9.837 1.00 29.16 184 LEU A C 1
ATOM 1399 O O . LEU A 1 184 ? 12.010 34.679 9.554 1.00 29.16 184 LEU A O 1
ATOM 1403 N N . PRO A 1 185 ? 12.197 36.413 10.978 1.00 28.59 185 PRO A N 1
ATOM 1404 C CA . PRO A 1 185 ? 13.168 35.749 11.847 1.00 28.59 185 PRO A CA 1
ATOM 1405 C C . PRO A 1 185 ? 12.607 34.494 12.530 1.00 28.59 185 PRO A C 1
ATOM 1407 O O . PRO A 1 185 ? 11.568 34.518 13.189 1.00 28.59 185 PRO A O 1
ATOM 1410 N N . LEU A 1 186 ? 13.378 33.412 12.427 1.00 33.34 186 LEU A N 1
ATOM 1411 C CA . LEU A 1 186 ? 13.144 32.034 12.886 1.00 33.34 186 LEU A CA 1
ATOM 1412 C C . LEU A 1 186 ? 12.989 31.853 14.418 1.00 33.34 186 LEU A C 1
ATOM 1414 O O . LEU A 1 186 ? 12.938 30.726 14.911 1.00 33.34 186 LEU A O 1
ATOM 1418 N N . GLU A 1 187 ? 12.936 32.934 15.195 1.00 28.59 187 GLU A N 1
ATOM 1419 C CA . GLU A 1 187 ? 13.028 32.885 16.663 1.00 28.59 187 GLU A CA 1
ATOM 1420 C C . GLU A 1 187 ? 11.672 32.745 17.378 1.00 28.59 187 GLU A C 1
ATOM 1422 O O . GLU A 1 187 ? 11.631 32.421 18.563 1.00 28.59 187 GLU A O 1
ATOM 1427 N N . ALA A 1 188 ? 10.541 32.867 16.673 1.00 27.31 188 ALA A N 1
ATOM 1428 C CA . ALA A 1 188 ? 9.213 32.713 17.284 1.00 27.31 188 ALA A CA 1
ATOM 1429 C C . ALA A 1 188 ? 8.691 31.257 17.349 1.00 27.31 188 ALA A C 1
ATOM 1431 O O . ALA A 1 188 ? 7.682 31.003 18.003 1.00 27.31 188 ALA A O 1
ATOM 1432 N N . PHE A 1 189 ? 9.361 30.281 16.716 1.00 28.61 189 PHE A N 1
ATOM 1433 C CA . PHE A 1 189 ? 8.830 28.911 16.559 1.00 28.61 189 PHE A CA 1
ATOM 1434 C C . PHE A 1 189 ? 9.494 27.843 17.453 1.00 28.61 189 PHE A C 1
ATOM 1436 O O . PHE A 1 189 ? 9.049 26.699 17.495 1.00 28.61 189 PHE A O 1
ATOM 1443 N N . LYS A 1 190 ? 10.540 28.198 18.214 1.00 25.95 190 LYS A N 1
ATOM 1444 C CA . LYS A 1 190 ? 11.323 27.251 19.041 1.00 25.95 190 LYS A CA 1
ATOM 1445 C C . LYS A 1 190 ? 10.645 26.809 20.350 1.00 25.95 190 LYS A C 1
ATOM 1447 O O . LYS A 1 190 ? 11.206 25.983 21.064 1.00 25.95 190 LYS A O 1
ATOM 1452 N N . ARG A 1 191 ? 9.463 27.336 20.698 1.00 27.05 191 ARG A N 1
ATOM 1453 C CA . ARG A 1 191 ? 8.814 27.080 22.004 1.00 27.05 191 ARG A CA 1
ATOM 1454 C C . ARG A 1 191 ? 7.800 25.935 22.043 1.00 27.05 191 ARG A C 1
ATOM 1456 O O . ARG A 1 191 ? 7.421 25.525 23.134 1.00 27.05 191 ARG A O 1
ATOM 1463 N N . SER A 1 192 ? 7.399 25.367 20.910 1.00 27.75 192 SER A N 1
ATOM 1464 C CA . SER A 1 192 ? 6.563 24.162 20.879 1.00 27.75 192 SER A CA 1
ATOM 1465 C C . SER A 1 192 ? 7.418 22.992 20.411 1.00 27.75 192 SER A C 1
ATOM 1467 O O . SER A 1 192 ? 7.770 22.945 19.237 1.00 27.75 192 SER A O 1
ATOM 1469 N N . GLY A 1 193 ? 7.775 22.067 21.305 1.00 28.06 193 GLY A N 1
ATOM 1470 C CA . GLY A 1 193 ? 8.558 20.856 21.015 1.00 28.06 193 GLY A CA 1
ATOM 1471 C C . GLY A 1 193 ? 7.844 19.858 20.093 1.00 28.06 193 GLY A C 1
ATOM 1472 O O . GLY A 1 193 ? 7.603 18.716 20.467 1.00 28.06 193 GLY A O 1
ATOM 1473 N N . VAL A 1 194 ? 7.494 20.295 18.887 1.00 31.02 194 VAL A N 1
ATOM 1474 C CA . VAL A 1 194 ? 6.872 19.530 17.812 1.00 31.02 194 VAL A CA 1
ATOM 1475 C C . VAL A 1 194 ? 7.815 19.639 16.622 1.00 31.02 194 VAL A C 1
ATOM 1477 O O . VAL A 1 194 ? 8.058 20.731 16.111 1.00 31.02 194 VAL A O 1
ATOM 1480 N N . GLY A 1 195 ? 8.401 18.512 16.218 1.00 28.02 195 GLY A N 1
ATOM 1481 C CA . GLY A 1 195 ? 9.295 18.458 15.066 1.00 28.02 195 GLY A CA 1
ATOM 1482 C C . GLY A 1 195 ? 8.623 19.033 13.817 1.00 28.02 195 GLY A C 1
ATOM 1483 O O . GLY A 1 195 ? 7.505 18.655 13.468 1.00 28.02 195 GLY A O 1
ATOM 1484 N N . SER A 1 196 ? 9.318 19.958 13.156 1.00 29.19 196 SER A N 1
ATOM 1485 C CA . SER A 1 196 ? 9.011 20.396 11.792 1.00 29.19 196 SER A CA 1
ATOM 1486 C C . SER A 1 196 ? 8.932 19.179 10.853 1.00 29.19 196 SER A C 1
ATOM 1488 O O . SER A 1 196 ? 9.684 18.229 11.056 1.00 29.19 196 SER A O 1
ATOM 1490 N N . PRO A 1 197 ? 8.127 19.192 9.773 1.00 35.09 197 PRO A N 1
ATOM 1491 C CA . PRO A 1 197 ? 8.182 18.174 8.715 1.00 35.09 197 PRO A CA 1
ATOM 1492 C C . PRO A 1 197 ? 9.598 17.939 8.155 1.00 35.09 197 PRO A C 1
ATOM 1494 O O . PRO A 1 197 ? 9.884 16.869 7.630 1.00 35.09 197 PRO A O 1
ATOM 1497 N N . SER A 1 198 ? 10.502 18.914 8.313 1.00 35.34 198 SER A N 1
ATOM 1498 C CA . SER A 1 198 ? 11.923 18.806 7.965 1.00 35.34 198 SER A CA 1
ATOM 1499 C C . SER A 1 198 ? 12.772 17.995 8.957 1.00 35.34 198 SER A C 1
ATOM 1501 O O . SER A 1 198 ? 13.954 17.794 8.702 1.00 35.34 198 SER A O 1
ATOM 1503 N N . SER A 1 199 ? 12.225 17.516 10.081 1.00 32.91 199 SER A N 1
ATOM 1504 C CA . SER A 1 199 ? 12.995 16.819 11.125 1.00 32.91 199 SER A CA 1
ATOM 1505 C C . SER A 1 199 ? 13.351 15.364 10.791 1.00 32.91 199 SER A C 1
ATOM 1507 O O . SER A 1 199 ? 13.958 14.693 11.620 1.00 32.91 199 SER A O 1
ATOM 1509 N N . PHE A 1 200 ? 12.975 14.866 9.608 1.00 34.88 200 PHE A N 1
ATOM 1510 C CA . PHE A 1 200 ? 13.332 13.523 9.130 1.00 34.88 200 PHE A CA 1
ATOM 1511 C C . PHE A 1 200 ? 14.380 13.510 8.019 1.00 34.88 200 PHE A C 1
ATOM 1513 O O . PHE A 1 200 ? 14.891 12.441 7.713 1.00 34.88 200 PHE A O 1
ATOM 1520 N N . ALA A 1 201 ? 14.700 14.653 7.410 1.00 35.38 201 ALA A N 1
ATOM 1521 C CA . ALA A 1 201 ? 15.645 14.704 6.304 1.00 35.38 201 ALA A CA 1
ATOM 1522 C C . ALA A 1 201 ? 17.041 15.047 6.829 1.00 35.38 201 ALA A C 1
ATOM 1524 O O . ALA A 1 201 ? 17.406 16.213 6.980 1.00 35.38 201 ALA A O 1
ATOM 1525 N N . THR A 1 202 ? 17.837 14.023 7.120 1.00 41.94 202 THR A N 1
ATOM 1526 C CA . THR A 1 202 ? 19.278 14.209 7.294 1.00 41.94 202 THR A CA 1
ATOM 1527 C C . THR A 1 202 ? 19.934 14.490 5.930 1.00 41.94 202 THR A C 1
ATOM 1529 O O . THR A 1 202 ? 19.383 14.133 4.885 1.00 41.94 202 THR A O 1
ATOM 1532 N N . PRO A 1 203 ? 21.145 15.072 5.877 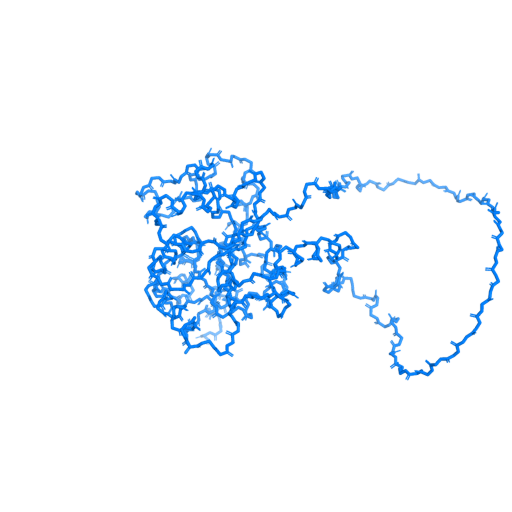1.00 34.50 203 PRO A N 1
ATOM 1533 C CA . PRO A 1 203 ? 21.903 15.188 4.625 1.00 34.50 203 PRO A CA 1
ATOM 1534 C C . PRO A 1 203 ? 22.104 13.842 3.902 1.00 34.50 203 PRO A C 1
ATOM 1536 O O . PRO A 1 203 ? 22.203 13.792 2.676 1.00 34.50 203 PRO A O 1
ATOM 1539 N N . GLN A 1 204 ? 22.115 12.736 4.655 1.00 51.41 204 GLN A N 1
ATOM 1540 C CA . GLN A 1 204 ? 22.170 11.376 4.114 1.00 51.41 204 GLN A CA 1
ATOM 1541 C C . GLN A 1 204 ? 20.851 10.979 3.437 1.00 51.41 204 GLN A C 1
ATOM 1543 O O . GLN A 1 204 ? 20.894 10.326 2.397 1.00 51.41 204 GLN A O 1
ATOM 1548 N N . ASP A 1 205 ? 19.703 11.434 3.946 1.00 57.38 205 ASP A N 1
ATOM 1549 C CA . ASP A 1 205 ? 18.391 11.220 3.321 1.00 57.38 205 ASP A CA 1
ATOM 1550 C C . ASP A 1 205 ? 18.237 12.021 2.022 1.00 57.38 205 ASP A C 1
ATOM 1552 O O . ASP A 1 205 ? 17.670 11.516 1.055 1.00 57.38 205 ASP A O 1
ATOM 1556 N N . ALA A 1 206 ? 18.804 13.231 1.950 1.00 58.44 206 ALA A N 1
ATOM 1557 C CA . ALA A 1 206 ? 18.816 14.031 0.723 1.00 58.44 206 ALA A CA 1
ATOM 1558 C C . ALA A 1 206 ? 19.699 13.401 -0.372 1.00 58.44 206 ALA A C 1
ATOM 1560 O O . ALA A 1 206 ? 19.264 13.258 -1.516 1.00 58.44 206 ALA A O 1
ATOM 1561 N N . SER A 1 207 ? 20.913 12.962 -0.017 1.00 58.62 207 SER A N 1
ATOM 1562 C CA . SER A 1 207 ? 21.799 12.228 -0.934 1.00 58.62 207 SER A CA 1
ATOM 1563 C C . SER A 1 207 ? 21.163 10.914 -1.397 1.00 58.62 207 SER A C 1
ATOM 1565 O O . SER A 1 207 ? 21.149 10.619 -2.590 1.00 58.62 207 SER A O 1
ATOM 1567 N N . PHE A 1 208 ? 20.557 10.164 -0.474 1.00 65.06 208 PHE A N 1
ATOM 1568 C CA . PHE A 1 208 ? 19.784 8.966 -0.784 1.00 65.06 208 PHE A CA 1
ATOM 1569 C C . PHE A 1 208 ? 18.650 9.244 -1.775 1.00 65.06 208 PHE A C 1
ATOM 1571 O O . PHE A 1 208 ? 18.465 8.499 -2.742 1.00 65.06 208 PHE A O 1
ATOM 1578 N N . ASN A 1 209 ? 17.887 10.308 -1.535 1.00 69.50 209 ASN A N 1
ATOM 1579 C CA . ASN A 1 209 ? 16.758 10.661 -2.374 1.00 69.50 209 ASN A CA 1
ATOM 1580 C C . ASN A 1 209 ? 17.208 10.955 -3.808 1.00 69.50 209 ASN A C 1
ATOM 1582 O O . ASN A 1 209 ? 16.643 10.406 -4.751 1.00 69.50 209 ASN A O 1
ATOM 1586 N N . ASN A 1 210 ? 18.276 11.738 -3.964 1.00 69.69 210 ASN A N 1
ATOM 1587 C CA . ASN A 1 210 ? 18.838 12.064 -5.273 1.00 69.69 210 ASN A CA 1
ATOM 1588 C C . ASN A 1 210 ? 19.347 10.807 -5.993 1.00 69.69 210 ASN A C 1
ATOM 1590 O O . ASN A 1 210 ? 18.941 10.556 -7.123 1.00 69.69 210 ASN A O 1
ATOM 1594 N N . LEU A 1 211 ? 20.109 9.945 -5.306 1.00 64.19 211 LEU A N 1
ATOM 1595 C CA . LEU A 1 211 ? 20.589 8.670 -5.861 1.00 64.19 211 LEU A CA 1
ATOM 1596 C C . LEU A 1 211 ? 19.452 7.719 -6.256 1.00 64.19 211 LEU A C 1
ATOM 1598 O O . LEU A 1 211 ? 19.603 6.894 -7.154 1.00 64.19 211 LEU A O 1
ATOM 1602 N N . THR A 1 212 ? 18.314 7.784 -5.569 1.00 70.12 212 THR A N 1
ATOM 1603 C CA . THR A 1 212 ? 17.133 6.986 -5.920 1.00 70.12 212 THR A CA 1
ATOM 1604 C C . THR A 1 212 ? 16.446 7.541 -7.158 1.00 70.12 212 THR A C 1
ATOM 1606 O O . THR A 1 212 ? 16.034 6.774 -8.022 1.00 70.12 212 THR A O 1
ATOM 1609 N N . ILE A 1 213 ? 16.343 8.866 -7.270 1.00 75.88 213 ILE A N 1
ATOM 1610 C CA . ILE A 1 213 ? 15.705 9.522 -8.413 1.00 75.88 213 ILE A CA 1
ATOM 1611 C C . ILE A 1 213 ? 16.554 9.377 -9.681 1.00 75.88 213 ILE A C 1
ATOM 1613 O O . ILE A 1 213 ? 16.010 9.086 -10.743 1.00 75.88 213 ILE A O 1
ATOM 1617 N N . GLU A 1 214 ? 17.879 9.493 -9.573 1.00 75.31 214 GLU A N 1
ATOM 1618 C CA . GLU A 1 214 ? 18.815 9.325 -10.696 1.00 75.31 214 GLU A CA 1
ATOM 1619 C C . GLU A 1 214 ? 18.705 7.949 -11.370 1.00 75.31 214 GLU A C 1
ATOM 1621 O O . GLU A 1 214 ? 18.947 7.817 -12.571 1.00 75.31 214 GLU A O 1
ATOM 1626 N N . GLN A 1 215 ? 18.265 6.917 -10.640 1.00 73.06 215 GLN A N 1
ATOM 1627 C CA . GLN A 1 215 ? 18.041 5.580 -11.203 1.00 73.06 215 GLN A CA 1
ATOM 1628 C C . GLN A 1 215 ? 16.914 5.536 -12.252 1.00 73.06 215 GLN A C 1
ATOM 1630 O O . GLN A 1 215 ? 16.830 4.570 -13.018 1.00 73.06 215 GLN A O 1
ATOM 1635 N N . PHE A 1 216 ? 16.065 6.568 -12.319 1.00 79.12 216 PHE A N 1
ATOM 1636 C CA . PHE A 1 216 ? 14.982 6.682 -13.298 1.00 79.12 216 PHE A CA 1
ATOM 1637 C C . PHE A 1 216 ? 15.384 7.370 -14.607 1.00 79.12 216 PHE A C 1
ATOM 1639 O O . PHE A 1 216 ? 14.561 7.419 -15.523 1.00 79.12 216 PHE A O 1
ATOM 1646 N N . ASN A 1 217 ? 16.614 7.885 -14.724 1.00 68.94 217 ASN A N 1
ATOM 1647 C CA . ASN A 1 217 ? 17.052 8.627 -15.907 1.00 68.94 217 ASN A CA 1
ATOM 1648 C C . ASN A 1 217 ? 16.794 7.823 -17.198 1.00 68.94 217 ASN A C 1
ATOM 1650 O O . ASN A 1 217 ? 17.210 6.670 -17.325 1.00 68.94 217 ASN A O 1
ATOM 1654 N N . ASN A 1 218 ? 16.082 8.450 -18.143 1.00 68.31 218 ASN A N 1
ATOM 1655 C CA . ASN A 1 218 ? 15.689 7.911 -19.453 1.00 68.31 218 ASN A CA 1
ATOM 1656 C C . ASN A 1 218 ? 14.752 6.684 -19.438 1.00 68.31 218 ASN A C 1
ATOM 1658 O O . ASN A 1 218 ? 14.663 5.975 -20.440 1.00 68.31 218 ASN A O 1
ATOM 1662 N N . ARG A 1 219 ? 14.031 6.418 -18.337 1.00 78.00 219 ARG A N 1
ATOM 1663 C CA . ARG A 1 219 ? 13.056 5.315 -18.252 1.00 78.00 219 ARG A CA 1
ATOM 1664 C C . ARG A 1 219 ? 11.625 5.831 -18.160 1.00 78.00 219 ARG A C 1
ATOM 1666 O O . ARG A 1 219 ? 11.324 6.702 -17.350 1.00 78.00 219 ARG A O 1
ATOM 1673 N N . THR A 1 220 ? 10.724 5.226 -18.929 1.00 82.56 220 THR A N 1
ATOM 1674 C CA . THR A 1 220 ? 9.280 5.360 -18.723 1.00 82.56 220 THR A CA 1
ATOM 1675 C C . THR A 1 220 ? 8.800 4.267 -17.769 1.00 82.56 220 THR A C 1
ATOM 1677 O O . THR A 1 220 ? 9.128 3.085 -17.921 1.00 82.56 220 THR A O 1
ATOM 1680 N N . ILE A 1 221 ? 8.069 4.673 -16.731 1.00 93.06 221 ILE A N 1
ATOM 1681 C CA . ILE A 1 221 ? 7.466 3.763 -15.756 1.00 93.06 221 ILE A CA 1
ATOM 1682 C C . ILE A 1 221 ? 6.026 4.215 -15.540 1.00 93.06 221 ILE A C 1
ATOM 1684 O O . ILE A 1 221 ? 5.778 5.237 -14.909 1.00 93.06 221 ILE A O 1
ATOM 1688 N N . ASP A 1 222 ? 5.052 3.465 -16.037 1.00 96.88 222 ASP A N 1
ATOM 1689 C CA . ASP A 1 222 ? 3.648 3.815 -15.821 1.00 96.88 222 ASP A CA 1
ATOM 1690 C C . ASP A 1 222 ? 3.247 3.572 -14.358 1.00 96.88 222 ASP A C 1
ATOM 1692 O O . ASP A 1 222 ? 2.631 4.434 -13.730 1.00 96.88 222 ASP A O 1
ATOM 1696 N N . ILE A 1 223 ? 3.650 2.434 -13.784 1.00 98.12 223 ILE A N 1
ATOM 1697 C CA . ILE A 1 223 ? 3.326 2.061 -12.401 1.00 98.12 223 ILE A CA 1
ATOM 1698 C C . ILE A 1 223 ? 4.600 1.737 -11.626 1.00 98.12 223 ILE A C 1
ATOM 1700 O O . ILE A 1 223 ? 5.322 0.803 -11.970 1.00 98.12 223 ILE A O 1
ATOM 1704 N N . LEU A 1 224 ? 4.852 2.463 -10.539 1.00 97.88 224 LEU A N 1
ATOM 1705 C CA . LEU A 1 224 ? 5.947 2.199 -9.613 1.00 97.88 224 LEU A CA 1
ATOM 1706 C C . LEU A 1 224 ? 5.415 1.613 -8.302 1.00 97.88 224 LEU A C 1
ATOM 1708 O O . LEU A 1 224 ? 4.720 2.285 -7.540 1.00 97.88 224 LEU A O 1
ATOM 1712 N N . PHE A 1 225 ? 5.795 0.374 -8.004 1.00 98.19 225 PHE A N 1
ATOM 1713 C CA . PHE A 1 225 ? 5.563 -0.243 -6.702 1.00 98.19 225 PHE A CA 1
ATOM 1714 C C . PHE A 1 225 ? 6.737 0.058 -5.766 1.00 98.19 225 PHE A C 1
ATOM 1716 O O . PHE A 1 225 ? 7.884 -0.232 -6.108 1.00 98.19 225 PHE A O 1
ATOM 1723 N N . VAL A 1 226 ? 6.462 0.602 -4.580 1.00 96.81 226 VAL A N 1
ATOM 1724 C CA . VAL A 1 226 ? 7.476 1.013 -3.596 1.00 96.81 226 VAL A CA 1
ATOM 1725 C C . VAL A 1 226 ? 7.343 0.195 -2.311 1.00 96.81 226 VAL A C 1
ATOM 1727 O O . VAL A 1 226 ? 6.281 0.146 -1.689 1.00 96.81 226 VAL A O 1
ATOM 1730 N N . ALA A 1 227 ? 8.441 -0.429 -1.890 1.00 94.81 227 ALA A N 1
ATOM 1731 C CA . ALA A 1 227 ? 8.528 -1.336 -0.748 1.00 94.81 227 ALA A CA 1
ATOM 1732 C C . ALA A 1 227 ? 9.636 -0.915 0.237 1.00 94.81 227 ALA A C 1
ATOM 1734 O O . ALA A 1 227 ? 10.505 -1.711 0.597 1.00 94.81 227 ALA A O 1
ATOM 1735 N N . PHE A 1 228 ? 9.635 0.348 0.673 1.00 91.12 228 PHE A N 1
ATOM 1736 C CA . PHE A 1 228 ? 10.564 0.837 1.714 1.00 91.12 228 PHE A CA 1
ATOM 1737 C C . PHE A 1 228 ? 10.099 0.502 3.133 1.00 91.12 228 PHE A C 1
ATOM 1739 O O . PHE A 1 228 ? 10.829 0.683 4.103 1.00 91.12 228 PHE A O 1
ATOM 1746 N N . GLY A 1 229 ? 8.877 -0.017 3.257 1.00 88.81 229 GLY A N 1
ATOM 1747 C CA . GLY A 1 229 ? 8.230 -0.196 4.541 1.00 88.81 229 GLY A CA 1
ATOM 1748 C C . GLY A 1 229 ? 7.605 1.107 5.026 1.00 88.81 229 GLY A C 1
ATOM 1749 O O . GLY A 1 229 ? 8.036 2.215 4.702 1.00 88.81 229 GLY A O 1
ATOM 1750 N N . ALA A 1 230 ? 6.544 0.958 5.804 1.00 86.94 230 ALA A N 1
ATOM 1751 C CA . ALA A 1 230 ? 5.831 2.086 6.368 1.00 86.94 230 ALA A CA 1
ATOM 1752 C C . ALA A 1 230 ? 6.510 2.598 7.645 1.00 86.94 230 ALA A C 1
ATOM 1754 O O . ALA A 1 230 ? 7.044 1.784 8.406 1.00 86.94 230 ALA A O 1
ATOM 1755 N N . PRO A 1 231 ? 6.466 3.914 7.913 1.00 93.00 231 PRO A N 1
ATOM 1756 C CA . PRO A 1 231 ? 5.829 4.963 7.101 1.00 93.00 231 PRO A CA 1
ATOM 1757 C C . PRO A 1 231 ? 6.717 5.528 5.975 1.00 93.00 231 PRO A C 1
ATOM 1759 O O . PRO A 1 231 ? 6.314 6.441 5.256 1.00 93.00 231 PRO A O 1
ATOM 1762 N N . LYS A 1 232 ? 7.961 5.048 5.854 1.00 91.12 232 LYS A N 1
ATOM 1763 C CA . LYS A 1 232 ? 8.993 5.657 5.004 1.00 91.12 232 LYS A CA 1
ATOM 1764 C C . LYS A 1 232 ? 8.571 5.754 3.537 1.00 91.12 232 LYS A C 1
ATOM 1766 O O . LYS A 1 232 ? 8.801 6.782 2.906 1.00 91.12 232 LYS A O 1
ATOM 1771 N N . GLN A 1 233 ? 7.954 4.707 2.994 1.00 94.38 233 GLN A N 1
ATOM 1772 C CA . GLN A 1 233 ? 7.505 4.704 1.599 1.00 94.38 233 GLN A CA 1
ATOM 1773 C C . GLN A 1 233 ? 6.439 5.780 1.331 1.00 94.38 233 GLN A C 1
ATOM 1775 O O . GLN A 1 233 ? 6.485 6.414 0.283 1.00 94.38 233 GLN A O 1
ATOM 1780 N N . GLU A 1 234 ? 5.517 6.029 2.268 1.00 96.88 234 GLU A N 1
ATOM 1781 C CA . GLU A 1 234 ? 4.468 7.038 2.096 1.00 96.88 234 GLU A CA 1
ATOM 1782 C C . GLU A 1 234 ? 5.049 8.456 2.095 1.00 96.88 234 GLU A C 1
ATOM 1784 O O . GLU A 1 234 ? 4.683 9.270 1.247 1.00 96.88 234 GLU A O 1
ATOM 1789 N N . PHE A 1 235 ? 5.981 8.742 3.013 1.00 94.88 235 PHE A N 1
ATOM 1790 C CA . PHE A 1 235 ? 6.708 10.015 3.028 1.00 94.88 235 PHE A CA 1
ATOM 1791 C C . PHE A 1 235 ? 7.496 10.211 1.732 1.00 94.88 235 PHE A C 1
ATOM 1793 O O . PHE A 1 235 ? 7.336 11.232 1.063 1.00 94.88 235 PHE A O 1
ATOM 1800 N N . TRP A 1 236 ? 8.260 9.195 1.323 1.00 94.50 236 TRP A N 1
ATOM 1801 C CA . TRP A 1 236 ? 9.068 9.263 0.110 1.00 94.50 236 TRP A CA 1
ATOM 1802 C C . TRP A 1 236 ? 8.218 9.474 -1.149 1.00 94.50 236 TRP A C 1
ATOM 1804 O O . TRP A 1 236 ? 8.552 10.324 -1.972 1.00 94.50 236 TRP A O 1
ATOM 1814 N N . ILE A 1 237 ? 7.101 8.752 -1.304 1.00 95.44 237 ILE A N 1
ATOM 1815 C CA . ILE A 1 237 ? 6.203 8.952 -2.450 1.00 95.44 237 ILE A CA 1
ATOM 1816 C C . ILE A 1 237 ? 5.607 10.360 -2.411 1.00 95.44 237 ILE A C 1
ATOM 1818 O O . ILE A 1 237 ? 5.626 11.048 -3.425 1.00 95.44 237 ILE A O 1
ATOM 1822 N N . ASN A 1 238 ? 5.115 10.826 -1.261 1.00 95.06 238 ASN A N 1
ATOM 1823 C CA . ASN A 1 238 ? 4.523 12.161 -1.153 1.00 95.06 238 ASN A CA 1
ATOM 1824 C C . ASN A 1 238 ? 5.519 13.279 -1.528 1.00 95.06 238 ASN A C 1
ATOM 1826 O O . ASN A 1 238 ? 5.133 14.259 -2.160 1.00 95.06 238 ASN A O 1
ATOM 1830 N N . GLU A 1 239 ? 6.796 13.133 -1.175 1.00 92.25 239 GLU A N 1
ATOM 1831 C CA . GLU A 1 239 ? 7.847 14.121 -1.462 1.00 92.25 239 GLU A CA 1
ATOM 1832 C C . GLU A 1 239 ? 8.385 14.075 -2.899 1.00 92.25 239 GLU A C 1
ATOM 1834 O O . GLU A 1 239 ? 8.933 15.071 -3.391 1.00 92.25 239 GLU A O 1
ATOM 1839 N N . ASN A 1 240 ? 8.258 12.926 -3.571 1.00 93.38 240 ASN A N 1
ATOM 1840 C CA . ASN A 1 240 ? 8.900 12.672 -4.863 1.00 93.38 240 ASN A CA 1
ATOM 1841 C C . ASN A 1 240 ? 7.922 12.388 -6.006 1.00 93.38 240 ASN A C 1
ATOM 1843 O O . ASN A 1 240 ? 8.342 12.444 -7.159 1.00 93.38 240 ASN A O 1
ATOM 1847 N N . LEU A 1 241 ? 6.628 12.233 -5.697 1.00 93.69 241 LEU A N 1
ATOM 1848 C CA . LEU A 1 241 ? 5.449 12.279 -6.572 1.00 93.69 241 LEU A CA 1
ATOM 1849 C C . LEU A 1 241 ? 5.712 12.978 -7.907 1.00 93.69 241 LEU A C 1
ATOM 1851 O O . LEU A 1 241 ? 5.762 12.406 -9.000 1.00 93.69 241 LEU A O 1
ATOM 1855 N N . ASN A 1 242 ? 5.919 14.280 -7.772 1.00 92.06 242 ASN A N 1
ATOM 1856 C CA . ASN A 1 242 ? 6.008 15.191 -8.898 1.00 92.06 242 ASN A CA 1
ATOM 1857 C C . ASN A 1 242 ? 7.390 15.187 -9.566 1.00 92.06 242 ASN A C 1
ATOM 1859 O O . ASN A 1 242 ? 7.478 15.582 -10.722 1.00 92.06 242 ASN A O 1
ATOM 1863 N N . LYS A 1 243 ? 8.427 14.677 -8.891 1.00 90.00 243 LYS A N 1
ATOM 1864 C CA . LYS A 1 243 ? 9.827 14.682 -9.346 1.00 90.00 243 LYS A CA 1
ATOM 1865 C C . LYS A 1 243 ? 10.205 13.453 -10.177 1.00 90.00 243 LYS A C 1
ATOM 1867 O O . LYS A 1 243 ? 11.086 13.546 -11.019 1.00 90.00 243 LYS A O 1
ATOM 1872 N N . ILE A 1 244 ? 9.559 12.309 -9.946 1.00 90.00 244 ILE A N 1
ATOM 1873 C CA . ILE A 1 244 ? 9.876 11.053 -10.647 1.00 90.00 244 ILE A CA 1
ATOM 1874 C C . ILE A 1 244 ? 9.011 10.870 -11.908 1.00 90.00 244 ILE A C 1
ATOM 1876 O O . ILE A 1 244 ? 7.848 11.286 -11.909 1.00 90.00 244 ILE A O 1
ATOM 1880 N N . PRO A 1 245 ? 9.517 10.238 -12.984 1.00 89.88 245 PRO A N 1
ATOM 1881 C CA . PRO A 1 245 ? 8.803 10.098 -14.257 1.00 89.88 245 PRO A CA 1
ATOM 1882 C C . PRO A 1 245 ? 7.803 8.928 -14.235 1.00 89.88 245 PRO A C 1
ATOM 1884 O O . PRO A 1 245 ? 7.882 8.012 -15.051 1.00 89.88 245 PRO A O 1
ATOM 1887 N N . VAL A 1 246 ? 6.866 8.946 -13.277 1.00 95.06 246 VAL A N 1
ATOM 1888 C CA . VAL A 1 246 ? 5.847 7.896 -13.113 1.00 95.06 246 VAL A CA 1
ATOM 1889 C C . VAL A 1 246 ? 4.430 8.434 -13.238 1.00 95.06 246 VAL A C 1
ATOM 1891 O O . VAL A 1 246 ? 4.177 9.585 -12.876 1.00 95.06 246 VAL A O 1
ATOM 1894 N N . LYS A 1 247 ? 3.493 7.600 -13.704 1.00 96.19 247 LYS A N 1
ATOM 1895 C CA . LYS A 1 247 ? 2.059 7.940 -13.697 1.00 96.19 247 LYS A CA 1
ATOM 1896 C C . LYS A 1 247 ? 1.401 7.565 -12.373 1.00 96.19 247 LYS A C 1
ATOM 1898 O O . LYS A 1 247 ? 0.610 8.337 -11.846 1.00 96.19 247 LYS A O 1
ATOM 1903 N N . ILE A 1 248 ? 1.742 6.408 -11.812 1.00 97.69 248 ILE A N 1
ATOM 1904 C CA . ILE A 1 248 ? 1.166 5.904 -10.562 1.00 97.69 248 ILE A CA 1
ATOM 1905 C C . ILE A 1 248 ? 2.287 5.432 -9.638 1.00 97.69 248 ILE A C 1
ATOM 1907 O O . ILE A 1 248 ? 3.142 4.657 -10.061 1.00 97.69 248 ILE A O 1
ATOM 1911 N N . ALA A 1 249 ? 2.260 5.846 -8.370 1.00 98.06 249 ALA A N 1
ATOM 1912 C CA . ALA A 1 249 ? 3.107 5.270 -7.326 1.00 98.06 249 ALA A CA 1
ATOM 1913 C C . ALA A 1 249 ? 2.258 4.589 -6.250 1.00 98.06 249 ALA A C 1
ATOM 1915 O O . ALA A 1 249 ? 1.298 5.170 -5.736 1.00 98.06 249 ALA A O 1
ATOM 1916 N N . ILE A 1 250 ? 2.631 3.357 -5.902 1.00 98.31 250 ILE A N 1
ATOM 1917 C CA . ILE A 1 250 ? 1.888 2.503 -4.975 1.00 98.31 250 ILE A CA 1
ATOM 1918 C C . ILE A 1 250 ? 2.817 2.048 -3.852 1.00 98.31 250 ILE A C 1
ATOM 1920 O O . ILE A 1 250 ? 3.779 1.318 -4.093 1.00 98.31 250 ILE A O 1
ATOM 1924 N N . GLY A 1 251 ? 2.514 2.438 -2.616 1.00 97.31 251 GLY A N 1
ATOM 1925 C CA . GLY A 1 251 ? 3.170 1.880 -1.436 1.00 97.31 251 GLY A CA 1
ATOM 1926 C C . GLY A 1 251 ? 2.642 0.474 -1.154 1.00 97.31 251 GLY A C 1
ATOM 1927 O O . GLY A 1 251 ? 1.454 0.315 -0.895 1.00 97.31 251 GLY A O 1
ATOM 1928 N N . VAL A 1 252 ? 3.506 -0.545 -1.195 1.00 95.06 252 VAL A N 1
ATOM 1929 C CA . VAL A 1 252 ? 3.105 -1.966 -1.059 1.00 95.06 252 VAL A CA 1
ATOM 1930 C C . VAL A 1 252 ? 3.775 -2.692 0.108 1.00 95.06 252 VAL A C 1
ATOM 1932 O O . VAL A 1 252 ? 3.509 -3.871 0.358 1.00 95.06 252 VAL A O 1
ATOM 1935 N N . GLY A 1 253 ? 4.642 -2.006 0.858 1.00 86.62 253 GLY A N 1
ATOM 1936 C CA . GLY A 1 253 ? 5.233 -2.528 2.086 1.00 86.62 253 GLY A CA 1
ATOM 1937 C C . GLY A 1 253 ? 5.930 -3.873 1.882 1.00 86.62 253 GLY A C 1
ATOM 1938 O O . GLY A 1 253 ? 6.735 -4.053 0.976 1.00 86.62 253 GLY A O 1
ATOM 1939 N N . GLY A 1 254 ? 5.609 -4.848 2.734 1.00 88.56 254 GLY A N 1
ATOM 1940 C CA . GLY A 1 254 ? 6.222 -6.179 2.702 1.00 88.56 254 GLY A CA 1
ATOM 1941 C C . GLY A 1 254 ? 5.702 -7.106 1.600 1.00 88.56 254 GLY A C 1
ATOM 1942 O O . GLY A 1 254 ? 5.863 -8.318 1.743 1.00 88.56 254 GLY A O 1
ATOM 1943 N N . ALA A 1 255 ? 5.028 -6.590 0.566 1.00 93.19 255 ALA A N 1
ATOM 1944 C CA . ALA A 1 255 ? 4.447 -7.419 -0.485 1.00 93.19 255 ALA A CA 1
ATOM 1945 C C . ALA A 1 255 ? 5.504 -8.178 -1.300 1.00 93.19 255 ALA A C 1
ATOM 1947 O O . ALA A 1 255 ? 5.325 -9.356 -1.615 1.00 93.19 255 ALA A O 1
ATOM 1948 N N . PHE A 1 256 ? 6.636 -7.529 -1.578 1.00 94.75 256 PHE A N 1
ATOM 1949 C CA . PHE A 1 256 ? 7.720 -8.124 -2.361 1.00 94.75 256 PHE A CA 1
ATOM 1950 C C . PHE A 1 256 ? 8.340 -9.353 -1.684 1.00 94.75 256 PHE A C 1
ATOM 1952 O O . PHE A 1 256 ? 8.767 -10.277 -2.370 1.00 94.75 256 PHE A O 1
ATOM 1959 N N . ASP A 1 257 ? 8.354 -9.428 -0.349 1.00 92.25 257 ASP A N 1
ATOM 1960 C CA . ASP A 1 257 ? 8.884 -10.606 0.350 1.00 92.25 257 ASP A CA 1
ATOM 1961 C C . ASP A 1 257 ? 8.105 -11.885 -0.006 1.00 92.25 257 ASP A C 1
ATOM 1963 O O . ASP A 1 257 ? 8.697 -12.956 -0.138 1.00 92.25 257 ASP A O 1
ATOM 1967 N N . TYR A 1 258 ? 6.786 -11.773 -0.184 1.00 92.56 258 TYR A N 1
ATOM 1968 C CA . TYR A 1 258 ? 5.947 -12.899 -0.591 1.00 92.56 258 TYR A CA 1
ATOM 1969 C C . TYR A 1 258 ? 6.085 -13.192 -2.084 1.00 92.56 258 TYR A C 1
ATOM 1971 O O . TYR A 1 258 ? 6.242 -14.346 -2.473 1.00 92.56 258 TYR A O 1
ATOM 1979 N N . LEU A 1 259 ? 6.047 -12.152 -2.923 1.00 94.00 259 LEU A N 1
ATOM 1980 C CA . LEU A 1 259 ? 6.087 -12.306 -4.382 1.00 94.00 259 LEU A CA 1
ATOM 1981 C C . LEU A 1 259 ? 7.438 -12.828 -4.885 1.00 94.00 259 LEU A C 1
ATOM 1983 O O . LEU A 1 259 ? 7.481 -13.587 -5.844 1.00 94.00 259 LEU A O 1
ATOM 1987 N N . SER A 1 260 ? 8.531 -12.480 -4.206 1.00 93.75 260 SER A N 1
ATOM 1988 C CA . SER A 1 260 ? 9.872 -13.018 -4.474 1.00 93.75 260 SER A CA 1
ATOM 1989 C C . SER A 1 260 ? 10.089 -14.443 -3.941 1.00 93.75 260 SER A C 1
ATOM 1991 O O . SER A 1 260 ? 11.184 -14.999 -4.083 1.00 93.75 260 SER A O 1
ATOM 1993 N N . GLY A 1 261 ? 9.098 -15.026 -3.255 1.00 90.62 261 GLY A N 1
ATOM 1994 C CA . GLY A 1 261 ? 9.210 -16.327 -2.595 1.00 90.62 261 GLY A CA 1
ATOM 1995 C C . GLY A 1 261 ? 10.207 -16.355 -1.432 1.00 90.62 261 GLY A C 1
ATOM 1996 O O . GLY A 1 261 ? 10.636 -17.429 -1.024 1.00 90.62 261 GLY A O 1
ATOM 1997 N N . LYS A 1 262 ? 10.626 -15.192 -0.911 1.00 88.88 262 LYS A N 1
ATOM 1998 C CA . LYS A 1 262 ? 11.520 -15.100 0.255 1.00 88.88 262 LYS A CA 1
ATOM 1999 C C . LYS A 1 262 ? 10.807 -15.514 1.541 1.00 88.88 262 LYS A C 1
ATOM 2001 O O . LYS A 1 262 ? 11.426 -16.101 2.422 1.00 88.88 262 LYS A O 1
ATOM 2006 N N . ILE A 1 263 ? 9.522 -15.186 1.652 1.00 88.19 263 ILE A N 1
ATOM 2007 C CA . ILE A 1 263 ? 8.650 -15.604 2.750 1.00 88.19 263 ILE A CA 1
ATOM 2008 C C . ILE A 1 263 ? 7.497 -16.416 2.154 1.00 88.19 263 ILE A C 1
ATOM 2010 O O . ILE A 1 263 ? 6.869 -15.948 1.198 1.00 88.19 263 ILE A O 1
ATOM 2014 N N . PRO A 1 264 ? 7.165 -17.595 2.710 1.00 90.62 264 PRO A N 1
ATOM 2015 C CA . PRO A 1 264 ? 6.005 -18.348 2.259 1.00 90.62 264 PRO A CA 1
ATOM 2016 C C . PRO A 1 264 ? 4.719 -17.553 2.508 1.00 90.62 264 PRO A C 1
ATOM 2018 O O . PRO A 1 264 ? 4.538 -16.912 3.547 1.00 90.62 264 PRO A O 1
ATOM 2021 N N . ARG A 1 265 ? 3.792 -17.596 1.553 1.00 91.38 265 ARG A N 1
ATOM 2022 C CA . ARG A 1 265 ? 2.444 -17.052 1.743 1.00 91.38 265 ARG A CA 1
ATOM 2023 C C . ARG A 1 265 ? 1.628 -18.029 2.592 1.00 91.38 265 ARG A C 1
ATOM 2025 O O . ARG A 1 265 ? 1.763 -19.239 2.432 1.00 91.38 265 ARG A O 1
ATOM 2032 N N . ALA A 1 266 ? 0.757 -17.516 3.460 1.00 90.69 266 ALA A N 1
ATOM 2033 C CA . ALA A 1 266 ? -0.127 -18.376 4.243 1.00 90.69 266 ALA A CA 1
ATOM 2034 C C . ALA A 1 266 ? -1.045 -19.220 3.327 1.00 90.69 266 ALA A C 1
ATOM 2036 O O . ALA A 1 266 ? -1.460 -18.729 2.264 1.00 90.69 266 ALA A O 1
ATOM 2037 N N . PRO A 1 267 ? -1.421 -20.449 3.730 1.00 93.19 267 PRO A N 1
ATOM 2038 C CA . PRO A 1 267 ? -2.385 -21.268 2.998 1.00 93.19 267 PRO A CA 1
ATOM 2039 C C . PRO A 1 267 ? -3.690 -20.521 2.681 1.00 93.19 267 PRO A C 1
ATOM 2041 O O . PRO A 1 267 ? -4.070 -19.576 3.375 1.00 93.19 267 PRO A O 1
ATOM 2044 N N . GLY A 1 268 ? -4.389 -20.934 1.617 1.00 90.44 268 GLY A N 1
ATOM 2045 C CA . GLY A 1 268 ? -5.607 -20.260 1.138 1.00 90.44 268 GLY A CA 1
ATOM 2046 C C . GLY A 1 268 ? -6.668 -20.073 2.225 1.00 90.44 268 GLY A C 1
ATOM 2047 O O . GLY A 1 268 ? -7.125 -18.954 2.444 1.00 90.44 268 GLY A O 1
ATOM 2048 N N . PHE A 1 269 ? -6.978 -21.129 2.982 1.00 91.00 269 PHE A N 1
ATOM 2049 C CA . PHE A 1 269 ? -7.967 -21.056 4.061 1.00 91.00 269 PHE A CA 1
ATOM 2050 C C . PHE A 1 269 ? -7.575 -20.034 5.145 1.00 91.00 269 PHE A C 1
ATOM 2052 O O . PHE A 1 269 ? -8.415 -19.240 5.555 1.00 91.00 269 PHE A O 1
ATOM 2059 N N . VAL A 1 270 ? -6.291 -19.969 5.529 1.00 91.00 270 VAL A N 1
ATOM 2060 C CA . VAL A 1 270 ? -5.757 -19.004 6.513 1.00 91.00 270 VAL A CA 1
ATOM 2061 C C . VAL A 1 270 ? -5.918 -17.565 6.017 1.00 91.00 270 VAL A C 1
ATOM 2063 O O . VAL A 1 270 ? -6.281 -16.667 6.780 1.00 91.00 270 VAL A O 1
ATOM 2066 N N . ARG A 1 271 ? -5.683 -17.332 4.719 1.00 89.50 271 ARG A N 1
ATOM 2067 C CA . ARG A 1 271 ? -5.887 -16.021 4.083 1.00 89.50 271 ARG A CA 1
ATOM 2068 C C . ARG A 1 271 ? -7.358 -15.616 4.060 1.00 89.50 271 ARG A C 1
ATOM 2070 O O . ARG A 1 271 ? -7.651 -14.439 4.304 1.00 89.50 271 ARG A O 1
ATOM 2077 N N . ASN A 1 272 ? -8.247 -16.572 3.798 1.00 85.38 272 ASN A N 1
ATOM 2078 C CA . ASN A 1 272 ? -9.690 -16.355 3.700 1.00 85.38 272 ASN A CA 1
ATOM 2079 C C . ASN A 1 272 ? -10.298 -15.992 5.058 1.00 85.38 272 ASN A C 1
ATOM 2081 O O . ASN A 1 272 ? -11.059 -15.034 5.141 1.00 85.38 272 ASN A O 1
ATOM 2085 N N . VAL A 1 273 ? -9.878 -16.659 6.139 1.00 88.19 273 VAL A N 1
ATOM 2086 C CA . VAL A 1 273 ? -10.309 -16.308 7.508 1.00 88.19 273 VAL A CA 1
ATOM 2087 C C . VAL A 1 273 ? -9.583 -15.081 8.081 1.00 88.19 273 VAL A C 1
ATOM 2089 O O . VAL A 1 273 ? -9.900 -14.615 9.170 1.00 88.19 273 VAL A O 1
ATOM 2092 N N . GLY A 1 274 ? -8.601 -14.527 7.359 1.00 86.38 274 GLY A N 1
ATOM 2093 C CA . GLY A 1 274 ? -7.895 -13.306 7.755 1.00 86.38 274 GLY A CA 1
ATOM 2094 C C . GLY A 1 274 ? -6.774 -13.491 8.780 1.00 86.38 274 GLY A C 1
ATOM 2095 O O . GLY A 1 274 ? -6.261 -12.497 9.290 1.00 86.38 274 GLY A O 1
ATOM 2096 N N . LEU A 1 275 ? -6.333 -14.725 9.030 1.00 89.94 275 LEU A N 1
ATOM 2097 C CA . LEU A 1 275 ? -5.256 -15.063 9.973 1.00 89.94 275 LEU A CA 1
ATOM 2098 C C . LEU A 1 275 ? -3.854 -15.014 9.347 1.00 89.94 275 LEU A C 1
ATOM 2100 O O . LEU A 1 275 ? -2.883 -15.530 9.897 1.00 89.94 275 LEU A O 1
ATOM 2104 N N . GLU A 1 276 ? -3.710 -14.373 8.191 1.00 88.25 276 GLU A N 1
ATOM 2105 C CA . GLU A 1 276 ? -2.424 -14.284 7.501 1.00 88.25 276 GLU A CA 1
ATOM 2106 C C . GLU A 1 276 ? -1.352 -13.553 8.329 1.00 88.25 276 GLU A C 1
ATOM 2108 O O . GLU A 1 276 ? -0.178 -13.921 8.311 1.00 88.25 276 GLU A O 1
ATOM 2113 N N . TRP A 1 277 ? -1.756 -12.540 9.099 1.00 88.06 277 TRP A N 1
ATOM 2114 C CA . TRP A 1 277 ? -0.856 -11.820 9.998 1.00 88.06 277 TRP A CA 1
ATOM 2115 C C . TRP A 1 277 ? -0.306 -12.731 11.107 1.00 88.06 277 TRP A C 1
ATOM 2117 O O . TRP A 1 277 ? 0.864 -12.597 11.470 1.00 88.06 277 TRP A O 1
ATOM 2127 N N . LEU A 1 278 ? -1.118 -13.680 11.594 1.00 88.44 278 LEU A N 1
ATOM 2128 C CA . LEU A 1 278 ? -0.733 -14.661 12.606 1.00 88.44 278 LEU A CA 1
ATOM 2129 C C . LEU A 1 278 ? 0.227 -15.690 12.010 1.00 88.44 278 LEU A C 1
ATOM 2131 O O . LEU A 1 278 ? 1.276 -15.949 12.587 1.00 88.44 278 LEU A O 1
ATOM 2135 N N . PHE A 1 279 ? -0.066 -16.198 10.810 1.00 90.31 279 PHE A N 1
ATOM 2136 C CA . PHE A 1 279 ? 0.872 -17.058 10.084 1.00 90.31 279 PHE A CA 1
ATOM 2137 C C . PHE A 1 279 ? 2.231 -16.371 9.896 1.00 90.31 279 PHE A C 1
ATOM 2139 O O . PHE A 1 279 ? 3.275 -16.962 10.167 1.00 90.31 279 PHE A O 1
ATOM 2146 N N . ARG A 1 280 ? 2.238 -15.090 9.501 1.00 88.75 280 ARG A N 1
ATOM 2147 C CA . ARG A 1 280 ? 3.487 -14.333 9.364 1.00 88.75 280 ARG A CA 1
ATOM 2148 C C . ARG A 1 280 ? 4.204 -14.148 10.701 1.00 88.75 280 ARG A C 1
ATOM 2150 O O . ARG A 1 280 ? 5.429 -14.141 10.709 1.00 88.75 280 ARG A O 1
ATOM 2157 N N . LEU A 1 281 ? 3.478 -13.993 11.809 1.00 88.69 281 LEU A N 1
ATOM 2158 C CA . LEU A 1 281 ? 4.067 -13.921 13.148 1.00 88.69 281 LEU A CA 1
ATOM 2159 C C . LEU A 1 281 ? 4.737 -15.243 13.542 1.00 88.69 281 LEU A C 1
ATOM 2161 O O . LEU A 1 281 ? 5.841 -15.207 14.070 1.00 88.69 281 LEU A O 1
ATOM 2165 N N . LEU A 1 282 ? 4.122 -16.387 13.232 1.00 90.56 282 LEU A N 1
ATOM 2166 C 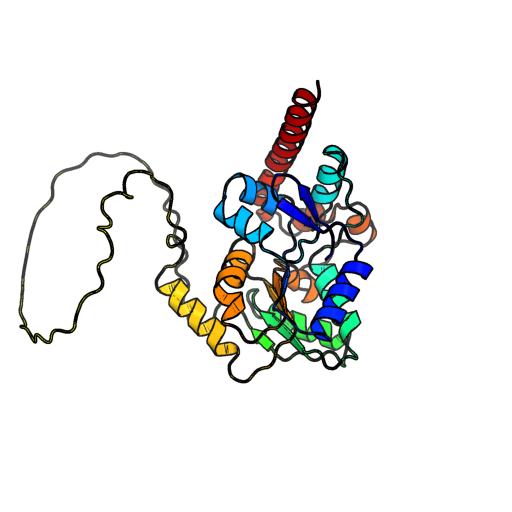CA . LEU A 1 282 ? 4.721 -17.705 13.474 1.00 90.56 282 LEU A CA 1
ATOM 2167 C C . LEU A 1 282 ? 6.015 -17.896 12.668 1.00 90.56 282 LEU A C 1
ATOM 2169 O O . LEU A 1 282 ? 7.004 -18.388 13.196 1.00 90.56 282 LEU A O 1
ATOM 2173 N N . VAL A 1 283 ? 6.032 -17.449 11.407 1.00 89.19 283 VAL A N 1
ATOM 2174 C CA . VAL A 1 283 ? 7.234 -17.488 10.551 1.00 89.19 283 VAL A CA 1
ATOM 2175 C C . VAL A 1 283 ? 8.286 -16.450 10.979 1.00 89.19 283 VAL A C 1
ATOM 2177 O O . VAL A 1 283 ? 9.480 -16.651 10.771 1.00 89.19 283 VAL A O 1
ATOM 2180 N N . GLN A 1 284 ? 7.865 -15.321 11.555 1.00 89.62 284 GLN A N 1
ATOM 2181 C CA . GLN A 1 284 ? 8.723 -14.194 11.939 1.00 89.62 284 GLN A CA 1
ATOM 2182 C C . GLN A 1 284 ? 8.423 -13.739 13.379 1.00 89.62 284 GLN A C 1
ATOM 2184 O O . GLN A 1 284 ? 7.812 -12.681 13.570 1.00 89.62 284 GLN A O 1
ATOM 2189 N N . PRO A 1 285 ? 8.862 -14.483 14.411 1.00 89.25 285 PRO A N 1
ATOM 2190 C CA . PRO A 1 285 ? 8.467 -14.237 15.804 1.00 89.25 285 PRO A CA 1
ATOM 2191 C C . PRO A 1 285 ? 8.890 -12.859 16.333 1.00 89.25 285 PRO A C 1
ATOM 2193 O O . PRO A 1 285 ? 8.171 -12.237 17.114 1.00 89.25 285 PRO A O 1
ATOM 2196 N N . TRP A 1 286 ? 9.996 -12.297 15.833 1.00 87.31 286 TRP A N 1
ATOM 2197 C CA . TRP A 1 286 ? 10.444 -10.937 16.177 1.00 87.31 286 TRP A CA 1
ATOM 2198 C C . TRP A 1 286 ? 9.438 -9.840 15.784 1.00 87.31 286 TRP A C 1
ATOM 2200 O O . TRP A 1 286 ? 9.533 -8.703 16.250 1.00 87.31 286 TRP A O 1
ATOM 2210 N N . ARG A 1 287 ? 8.448 -10.162 14.941 1.00 87.19 287 ARG A N 1
ATOM 2211 C CA . ARG A 1 287 ? 7.369 -9.255 14.540 1.00 87.19 287 ARG A CA 1
ATOM 2212 C C . ARG A 1 287 ? 6.353 -9.006 15.662 1.00 87.19 287 ARG A C 1
ATOM 2214 O O . ARG A 1 287 ? 5.528 -8.110 15.510 1.00 87.19 287 ARG A O 1
ATOM 2221 N N . LEU A 1 288 ? 6.432 -9.724 16.789 1.00 86.75 288 LEU A N 1
ATOM 2222 C CA . LEU A 1 288 ? 5.522 -9.582 17.932 1.00 86.75 288 LEU A CA 1
ATOM 2223 C C . LEU A 1 288 ? 5.423 -8.136 18.438 1.00 86.75 288 LEU A C 1
ATOM 2225 O O . LEU A 1 288 ? 4.326 -7.664 18.719 1.00 86.75 288 LEU A O 1
ATOM 2229 N N . LYS A 1 289 ? 6.539 -7.391 18.444 1.00 85.75 289 LYS A N 1
ATOM 2230 C CA . LYS A 1 289 ? 6.559 -5.970 18.841 1.00 85.75 289 LYS A CA 1
ATOM 2231 C C . LYS A 1 289 ? 5.594 -5.113 18.016 1.00 85.75 289 LYS A C 1
ATOM 2233 O O . LYS A 1 289 ? 4.975 -4.201 18.548 1.00 85.75 289 LYS A O 1
ATOM 2238 N N . ARG A 1 290 ? 5.431 -5.423 16.725 1.00 83.00 290 ARG A N 1
ATOM 2239 C CA . ARG A 1 290 ? 4.498 -4.710 15.837 1.00 83.00 290 ARG A CA 1
ATOM 2240 C C . ARG A 1 290 ? 3.043 -5.053 16.138 1.00 83.00 290 ARG A C 1
ATOM 2242 O O . ARG A 1 290 ? 2.178 -4.204 15.969 1.00 83.00 290 ARG A O 1
ATOM 2249 N N . GLN A 1 291 ? 2.779 -6.263 16.631 1.00 86.94 291 GLN A N 1
ATOM 2250 C CA . GLN A 1 291 ? 1.424 -6.708 16.960 1.00 86.94 291 GLN A CA 1
ATOM 2251 C C . GLN A 1 291 ? 0.853 -6.013 18.198 1.00 86.94 291 GLN A C 1
ATOM 2253 O O . GLN A 1 291 ? -0.363 -5.982 18.356 1.00 86.94 291 GLN A O 1
ATOM 2258 N N . LEU A 1 292 ? 1.686 -5.369 19.026 1.00 88.62 292 LEU A N 1
ATOM 2259 C CA . LEU A 1 292 ? 1.212 -4.496 20.107 1.00 88.62 292 LEU A CA 1
ATOM 2260 C C . LEU A 1 292 ? 0.336 -3.350 19.578 1.00 88.62 292 LEU A C 1
ATOM 2262 O O . LEU A 1 292 ? -0.615 -2.945 20.244 1.00 88.62 292 LEU A O 1
ATOM 2266 N N . ALA A 1 293 ? 0.580 -2.893 18.344 1.00 89.38 293 ALA A N 1
ATOM 2267 C CA . ALA A 1 293 ? -0.281 -1.916 17.691 1.00 89.38 293 ALA A CA 1
ATOM 2268 C C . ALA A 1 293 ? -1.712 -2.443 17.478 1.00 89.38 293 ALA A C 1
ATOM 2270 O O . ALA A 1 293 ? -2.635 -1.645 17.415 1.00 89.38 293 ALA A O 1
ATOM 2271 N N . LEU A 1 294 ? -1.947 -3.761 17.408 1.00 90.75 294 LEU A N 1
ATOM 2272 C CA . LEU A 1 294 ? -3.306 -4.303 17.282 1.00 90.75 294 LEU A CA 1
ATOM 2273 C C . LEU A 1 294 ? -4.148 -4.058 18.537 1.00 90.75 294 LEU A C 1
ATOM 2275 O O . LEU A 1 294 ? -5.338 -3.780 18.417 1.00 90.75 294 LEU A O 1
ATOM 2279 N N . ILE A 1 295 ? -3.541 -4.125 19.725 1.00 93.94 295 ILE A N 1
ATOM 2280 C CA . ILE A 1 295 ? -4.237 -3.854 20.992 1.00 93.94 295 ILE A CA 1
ATOM 2281 C C . ILE A 1 295 ? -4.695 -2.396 21.009 1.00 93.94 295 ILE A C 1
ATOM 2283 O O . ILE A 1 295 ? -5.864 -2.093 21.245 1.00 93.94 295 ILE A O 1
ATOM 2287 N N . GLU A 1 296 ? -3.777 -1.493 20.676 1.00 95.38 296 GLU A N 1
ATOM 2288 C CA . GLU A 1 296 ? -4.079 -0.073 20.578 1.00 95.38 296 GLU A CA 1
ATOM 2289 C C . GLU A 1 296 ? -5.102 0.233 19.477 1.00 95.38 296 GLU A C 1
ATOM 2291 O O . GLU A 1 296 ? -6.012 1.034 19.677 1.00 95.38 296 GLU A O 1
ATOM 2296 N N . PHE A 1 297 ? -4.999 -0.438 18.330 1.00 96.94 297 PHE A N 1
ATOM 2297 C CA . PHE A 1 297 ? -5.961 -0.319 17.243 1.00 96.94 297 PHE A CA 1
ATOM 2298 C C . PHE A 1 297 ? -7.378 -0.671 17.702 1.00 96.94 297 PHE A C 1
ATOM 2300 O O . PHE A 1 297 ? -8.305 0.099 17.461 1.00 96.94 297 PHE A O 1
ATOM 2307 N N . ILE A 1 298 ? -7.546 -1.800 18.399 1.00 96.88 298 ILE A N 1
ATOM 2308 C CA . ILE A 1 298 ? -8.843 -2.219 18.946 1.00 96.88 298 ILE A CA 1
ATOM 2309 C C . ILE A 1 298 ? -9.385 -1.152 19.903 1.00 96.88 298 ILE A C 1
ATOM 2311 O O . ILE A 1 298 ? -10.549 -0.764 19.786 1.00 96.88 298 ILE A O 1
ATOM 2315 N N . TRP A 1 299 ? -8.544 -0.622 20.798 1.00 97.25 299 TRP A N 1
ATOM 2316 C CA . TRP A 1 299 ? -8.946 0.442 21.719 1.00 97.25 299 TRP A CA 1
ATOM 2317 C C . TRP A 1 299 ? -9.400 1.714 20.990 1.00 97.25 299 TRP A C 1
ATOM 2319 O O . TRP A 1 299 ? -10.450 2.265 21.320 1.00 97.25 299 TRP A O 1
ATOM 2329 N N . LEU A 1 300 ? -8.672 2.150 19.955 1.00 97.44 300 LEU A N 1
ATOM 2330 C CA . LEU A 1 300 ? -9.052 3.309 19.138 1.00 97.44 300 LEU A CA 1
ATOM 2331 C C . LEU A 1 300 ? -10.407 3.107 18.448 1.00 97.44 300 LEU A C 1
ATOM 2333 O O . LEU A 1 300 ? -11.229 4.024 18.431 1.00 97.44 300 LEU A O 1
ATOM 2337 N N . VAL A 1 301 ? -10.664 1.910 17.911 1.00 97.50 301 VAL A N 1
ATOM 2338 C CA . VAL A 1 301 ? -11.943 1.572 17.265 1.00 97.50 301 VAL A CA 1
ATOM 2339 C C . VAL A 1 301 ? -13.094 1.620 18.269 1.00 97.50 301 VAL A C 1
ATOM 2341 O O . VAL A 1 301 ? -14.133 2.217 17.981 1.00 97.50 301 VAL A O 1
ATOM 2344 N N . ILE A 1 302 ? -12.915 1.031 19.456 1.00 96.94 302 ILE A N 1
ATOM 2345 C CA . ILE A 1 302 ? -13.927 1.058 20.522 1.00 96.94 302 ILE A CA 1
ATOM 2346 C C . ILE A 1 302 ? -14.181 2.499 20.972 1.00 96.94 302 ILE A C 1
ATOM 2348 O O . ILE A 1 302 ? -15.334 2.922 21.051 1.00 96.94 302 ILE A O 1
ATOM 2352 N N . LYS A 1 303 ? -13.119 3.280 21.198 1.00 96.81 303 LYS A N 1
ATOM 2353 C CA . LYS A 1 303 ? -13.213 4.687 21.602 1.00 96.81 303 LYS A CA 1
ATOM 2354 C C . LYS A 1 303 ? -13.986 5.528 20.582 1.00 96.81 303 LYS A C 1
ATOM 2356 O O . LYS A 1 303 ? -14.868 6.288 20.976 1.00 96.81 303 LYS A O 1
ATOM 2361 N N . GLU A 1 304 ? -13.710 5.381 19.283 1.00 95.75 304 GLU A N 1
ATOM 2362 C CA . GLU A 1 304 ? -14.454 6.111 18.244 1.00 95.75 304 GLU A CA 1
ATOM 2363 C C . GLU A 1 304 ? -15.926 5.675 18.180 1.00 95.75 304 GLU A C 1
ATOM 2365 O O . GLU A 1 304 ? -16.806 6.523 18.012 1.00 95.75 304 GLU A O 1
ATOM 2370 N N . LYS A 1 305 ? -16.219 4.378 18.354 1.00 95.31 305 LYS A N 1
ATOM 2371 C CA . LYS A 1 305 ? -17.604 3.886 18.402 1.00 95.31 305 LYS A CA 1
ATOM 2372 C C . LYS A 1 305 ? -18.382 4.508 19.565 1.00 95.31 305 LYS A C 1
ATOM 2374 O O . LYS A 1 305 ? -19.487 5.003 19.356 1.00 95.31 305 LYS A O 1
ATOM 2379 N N . LEU A 1 306 ? -17.800 4.509 20.766 1.00 94.50 306 LEU A N 1
ATOM 2380 C CA . LEU A 1 306 ? -18.432 5.068 21.965 1.00 94.50 306 LEU A CA 1
ATOM 2381 C C . LEU A 1 306 ? -18.638 6.581 21.846 1.00 94.50 306 LEU A C 1
ATOM 2383 O O . LEU A 1 306 ? -19.708 7.076 22.189 1.00 94.50 306 LEU A O 1
ATOM 2387 N N . SER A 1 307 ? -17.658 7.307 21.302 1.00 90.62 307 SER A N 1
ATOM 2388 C CA . SER A 1 307 ? -17.768 8.756 21.101 1.00 90.62 307 SER A CA 1
ATOM 2389 C C . SER A 1 307 ? -18.906 9.139 20.153 1.00 90.62 307 SER A C 1
ATOM 2391 O O . SER A 1 307 ? -19.583 10.127 20.414 1.00 90.62 307 SER A O 1
ATOM 2393 N N . LYS A 1 308 ? -19.153 8.367 19.085 1.00 80.00 308 LYS A N 1
ATOM 2394 C CA . LYS A 1 308 ? -20.274 8.632 18.164 1.00 80.00 308 LYS A CA 1
ATOM 2395 C C . LYS A 1 308 ? -21.635 8.317 18.769 1.00 80.00 308 LYS A C 1
ATOM 2397 O O . LYS A 1 308 ? -22.601 9.006 18.469 1.00 80.00 308 LYS A O 1
ATOM 2402 N N . SER A 1 309 ? -21.715 7.299 19.625 1.00 70.06 309 SER A N 1
ATOM 2403 C CA . SER A 1 309 ? -22.965 6.968 20.314 1.00 70.06 309 SER A CA 1
ATOM 2404 C C . SER A 1 309 ? -23.460 8.123 21.188 1.00 70.06 309 SER A C 1
ATOM 2406 O O . SER A 1 309 ? -24.662 8.315 21.278 1.00 70.06 309 SER A O 1
ATOM 2408 N N . HIS A 1 310 ? -22.548 8.899 21.783 1.00 62.12 310 HIS A N 1
ATOM 2409 C CA . HIS A 1 310 ? -22.887 10.023 22.663 1.00 62.12 310 HIS A CA 1
ATOM 2410 C C . HIS A 1 310 ? -23.215 11.323 21.917 1.00 62.12 310 HIS A C 1
ATOM 2412 O O . HIS A 1 310 ? -23.830 12.205 22.494 1.00 62.12 310 HIS A O 1
ATOM 2418 N N . SER A 1 311 ? -22.812 11.471 20.651 1.00 60.97 311 SER A N 1
ATOM 2419 C CA . SER A 1 311 ? -23.137 12.651 19.836 1.00 60.97 311 SER A CA 1
ATOM 2420 C C . SER A 1 311 ? -24.424 12.491 19.014 1.00 60.97 311 SER A C 1
ATOM 2422 O O . SER A 1 311 ? -24.713 13.342 18.179 1.00 60.97 311 SER A O 1
ATOM 2424 N N . THR A 1 312 ? -25.147 11.378 19.182 1.00 55.44 312 THR A N 1
ATOM 2425 C CA . THR A 1 312 ? -26.386 11.062 18.437 1.00 55.44 312 THR A CA 1
ATOM 2426 C C . THR A 1 312 ? -27.597 10.871 19.367 1.00 55.44 312 THR A C 1
ATOM 2428 O O . THR A 1 312 ? -28.639 10.394 18.927 1.00 55.44 312 THR A O 1
ATOM 2431 N N . THR A 1 313 ? -27.446 11.237 20.641 1.00 41.50 313 THR A N 1
ATOM 2432 C CA . THR A 1 313 ? -28.473 11.315 21.696 1.00 41.50 313 THR A CA 1
ATOM 2433 C C . THR A 1 313 ? -28.524 12.738 22.204 1.00 41.50 313 THR A C 1
ATOM 2435 O O . THR A 1 313 ? -29.646 13.247 22.383 1.00 41.50 313 THR A O 1
#

Sequence (313 aa):
MIGKKNILGVGITDATKEEILEYIVKNLENFHKKLYFVTPNPEFLVLASKNPAFKNILNKADLASADGIGVIIAAKILGKPLKERFAGVDLVKSLCERIAEKPITVGFLGGRSGVAKKTAECLLKMHPKLKVTFAGEEWPKNVKARQPRVSDDAQPGFRGPVKSNPSAHLRQDYGGQASASAALPLEAFKRSGVGSPSSFATPQDASFNNLTIEQFNNRTIDILFVAFGAPKQEFWINENLNKIPVKIAIGVGGAFDYLSGKIPRAPGFVRNVGLEWLFRLLVQPWRLKRQLALIEFIWLVIKEKLSKSHSTT

Foldseek 3Di:
DFAFDDFLLATAGQDDLVVVLVVLVVCLVVPDAFFEEEADELLLSLVCNVDVVSSVLRNPGPHYADAFVLSQVLCVLQVRHGPDHDALLNSVLVNQVVCLQPPAEAEEEEDPDCLQVLLVVLSCVVRVSRHYFYGYYLDDPPQPDPDPPPDPDPDDDDDDDDDDDDDDDDDDDDDDDDDDDDDDDPPPPPPDPDDDPCNPDDVSNVVSLVVRQVRQPPDAHAEYEYAHAPPVQSSSCVVCVVPHNYRYYYDNHCSSCPSSVVDPFDDPVCVVVRVRVVVVCVVPVVCVVSCVSVVVSVVSSVVSSVVVVVVVD